Protein AF-A0A7R9XV55-F1 (afdb_monomer_lite)

Radius of gyration: 26.29 Å; chains: 1; bounding box: 60×47×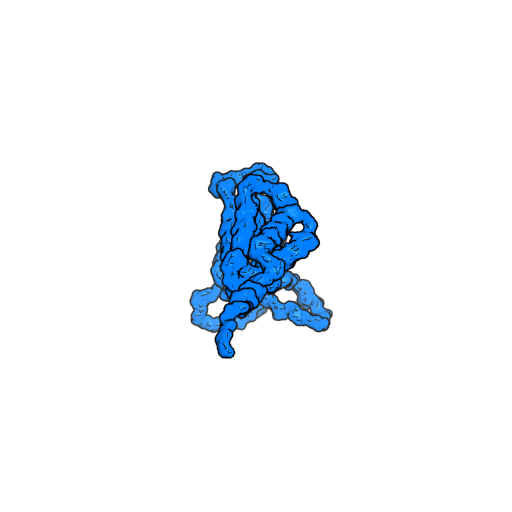109 Å

InterPro domains:
  IPR016024 Armadillo-type fold [SSF48371] (103-331)
  IPR019442 THADA/TRM732, DUF2428 [PF10350] (15-195)
  IPR051954 tRNA (32-2'-O)-methyltransferase regulator THADA [PTHR14387] (16-346)
  IPR056842 tRNA (32-2'-O)-methyltransferase regulator THADA-like, C-terminal TPR repeats region [PF25151] (197-345)

Organism: Micromonas pusilla (NCBI:txid38833)

Sequence (348 aa):
GDGGGGGDGDAARDADAGLLDPSQLKAAGERLIRTILVMKHNGAIEKTRVGLACLGERLLRSSRRELSELPGAWLEALFERLRAPGQGVADLIRRSAGIPAGFMAVFSAEPPGVPRALLHDAMRRLLDIAEDDGDDVRSGAVATGQSAGVHVPQVHAFNVVRAAFMDKELSTETTAFVERGIRVAMRGFSSPHWEVRNAATLAFAALLVKVCGFMNTADSASSKSGGGGTGRRGVTADEFFHRFCDLHRFLLDELAAAGDALDARGALHPSLYPILAMLSRLRASAARAQREDDVTRVAPSDFIPIVRRCAAGRPYAVRAAAARALAPLVNPGAAATVVGDLLSELAP

Foldseek 3Di:
DDDDDDDDPPPVVPPPPPPDDLVRLLVLLVVLLVCLQQDQDLVSNQVSLQVNLQSLLVQCPDPDPSRNCSLVVLLVVLLCVLQPPPDWVVCVVRGLRSSLSSLSSSQSSDDPPDPSPSVVVLLVVLLVQLLDLDPCVVVVNAPPPATPPGSSSNLSSLQNLLSLLQDPSNLVVNLVCLLSLLVSLLVQLPRSHVSSNVSSVSSLVSSLCSLFNPAPDVCVVVPPDDDDDDNVDGAAPQNSCVSNVVSLVVLLVLLVVQLVCCVPPVDHDSNLLSSLQSLLSHAADADDDDDPPCPSRDALLSCQVSLVSQLPTPDPVSVVSSVSSNRRRDHPVCVVVVVVVVVVVVDD

Structure (mmCIF, N/CA/C/O backbone):
data_AF-A0A7R9XV55-F1
#
_entry.id   AF-A0A7R9XV55-F1
#
loop_
_atom_site.group_PDB
_atom_site.id
_atom_site.type_symbol
_atom_site.label_atom_id
_atom_site.label_alt_id
_atom_site.label_comp_id
_atom_site.label_asym_id
_atom_site.label_entity_id
_atom_site.label_seq_id
_atom_site.pdbx_PDB_ins_code
_atom_site.Cartn_x
_atom_site.Cartn_y
_atom_site.Cartn_z
_atom_site.occupancy
_atom_site.B_iso_or_equiv
_atom_site.auth_seq_id
_atom_site.auth_comp_id
_atom_site.auth_asym_id
_atom_site.auth_atom_id
_atom_site.pdbx_PDB_model_num
ATOM 1 N N . GLY A 1 1 ? -23.756 -20.609 74.131 1.00 40.34 1 GLY A N 1
ATOM 2 C CA . GLY A 1 1 ? -23.789 -21.533 72.987 1.00 40.34 1 GLY A CA 1
ATOM 3 C C . GLY A 1 1 ? -24.899 -21.085 72.073 1.00 40.34 1 GLY A C 1
ATOM 4 O O . GLY A 1 1 ? -25.933 -20.725 72.617 1.00 40.34 1 GLY A O 1
ATOM 5 N N . ASP A 1 2 ? -24.635 -21.112 70.763 1.00 40.91 2 ASP A N 1
ATOM 6 C CA . ASP A 1 2 ? -25.533 -20.795 69.632 1.00 40.91 2 ASP A CA 1
ATOM 7 C C . ASP A 1 2 ? -26.034 -19.349 69.530 1.00 40.91 2 ASP A C 1
ATOM 9 O O . ASP A 1 2 ? -26.480 -18.770 70.510 1.00 40.91 2 ASP A O 1
ATOM 13 N N . GLY A 1 3 ? -26.002 -18.657 68.391 1.00 34.41 3 GLY A N 1
ATOM 14 C CA . GLY A 1 3 ? -25.568 -18.915 67.008 1.00 34.41 3 GLY A CA 1
ATOM 15 C C . GLY A 1 3 ? -25.452 -17.526 66.337 1.00 34.41 3 GLY A C 1
ATOM 16 O O . GLY A 1 3 ? -25.963 -16.545 66.866 1.00 34.41 3 GLY A O 1
ATOM 17 N N . GLY A 1 4 ? -24.725 -17.280 65.253 1.00 40.12 4 GLY A N 1
ATOM 18 C CA . GLY A 1 4 ? -24.527 -18.103 64.073 1.00 40.12 4 GLY A CA 1
ATOM 19 C C . GLY A 1 4 ? -25.118 -17.354 62.873 1.00 40.12 4 GLY A C 1
ATOM 20 O O . GLY A 1 4 ? -26.330 -17.335 62.711 1.00 40.12 4 GLY A O 1
ATOM 21 N N . GLY A 1 5 ? -24.249 -16.777 62.037 1.00 46.84 5 GLY A N 1
ATOM 22 C CA . GLY A 1 5 ? -24.506 -16.580 60.606 1.00 46.84 5 GLY A CA 1
ATOM 23 C C . GLY A 1 5 ? -25.129 -15.254 60.161 1.00 46.84 5 GLY A C 1
ATOM 24 O O . GLY A 1 5 ? -26.336 -15.062 60.235 1.00 46.84 5 GLY A O 1
ATOM 25 N N . GLY A 1 6 ? -24.310 -14.396 59.552 1.00 44.00 6 GLY A N 1
ATOM 26 C CA . GLY A 1 6 ? -24.795 -13.327 58.678 1.00 44.00 6 GLY A CA 1
ATOM 27 C C . GLY A 1 6 ? -23.758 -12.231 58.481 1.00 44.00 6 GLY A C 1
ATOM 28 O O . GLY A 1 6 ? -23.722 -11.294 59.268 1.00 44.00 6 GLY A O 1
ATOM 29 N N . GLY A 1 7 ? -22.912 -12.334 57.450 1.00 43.69 7 GLY A N 1
ATOM 30 C CA . GLY A 1 7 ? -22.025 -11.211 57.123 1.00 43.69 7 GLY A CA 1
ATOM 31 C C . GLY A 1 7 ? -21.021 -11.387 55.986 1.00 43.69 7 GLY A C 1
ATOM 32 O O . GLY A 1 7 ? -20.641 -10.385 55.399 1.00 43.69 7 GLY A O 1
ATOM 33 N N . ASP A 1 8 ? -20.632 -12.607 55.604 1.00 43.91 8 ASP A N 1
ATOM 34 C CA . ASP A 1 8 ? -19.486 -12.786 54.683 1.00 43.91 8 ASP A CA 1
ATOM 35 C C . ASP A 1 8 ? -19.861 -12.969 53.197 1.00 43.91 8 ASP A C 1
ATOM 37 O O . ASP A 1 8 ? -19.032 -13.351 52.375 1.00 43.91 8 ASP A O 1
ATOM 41 N N . GLY A 1 9 ? -21.114 -12.691 52.823 1.00 40.72 9 GLY A N 1
ATOM 42 C CA . GLY A 1 9 ? -21.610 -12.887 51.452 1.00 40.72 9 GLY A CA 1
ATOM 43 C C . GLY A 1 9 ? -21.431 -11.704 50.494 1.00 40.72 9 GLY A C 1
ATOM 44 O O . GLY A 1 9 ? -21.573 -11.896 49.287 1.00 40.72 9 GLY A O 1
ATOM 45 N N . ASP A 1 10 ? -21.142 -10.498 50.997 1.00 43.72 10 ASP A N 1
ATOM 46 C CA . ASP A 1 10 ? -21.220 -9.265 50.189 1.00 43.72 10 ASP A CA 1
ATOM 47 C C . ASP A 1 10 ? -19.848 -8.682 49.803 1.00 43.72 10 ASP A C 1
ATOM 49 O O . ASP A 1 10 ? -19.714 -7.997 48.794 1.00 43.72 10 ASP A O 1
ATOM 53 N N . ALA A 1 11 ? -18.780 -9.042 50.523 1.00 43.84 11 ALA A N 1
ATOM 54 C CA . ALA A 1 11 ? -17.429 -8.540 50.247 1.00 43.84 11 ALA A CA 1
ATOM 55 C C . ALA A 1 11 ? -16.774 -9.155 48.989 1.00 43.84 11 ALA A C 1
ATOM 57 O O . ALA A 1 11 ? -15.787 -8.626 48.482 1.00 43.84 11 ALA A O 1
ATOM 58 N N . ALA A 1 12 ? -17.313 -10.261 48.463 1.00 41.84 12 ALA A N 1
ATOM 59 C CA . ALA A 1 12 ? -16.774 -10.935 47.278 1.00 41.84 12 ALA A CA 1
ATOM 60 C C . ALA A 1 12 ? -17.324 -10.387 45.946 1.00 41.84 12 ALA A C 1
ATOM 62 O O . ALA A 1 12 ? -16.789 -10.720 44.890 1.00 41.84 12 ALA A O 1
ATOM 63 N N . ARG A 1 13 ? -18.381 -9.558 45.968 1.00 44.16 13 ARG A N 1
ATOM 64 C CA . ARG A 1 13 ? -18.980 -8.974 44.751 1.00 44.16 13 ARG A CA 1
ATOM 65 C C . ARG A 1 13 ? -18.349 -7.649 44.325 1.00 44.16 13 ARG A C 1
ATOM 67 O O . ARG A 1 13 ? -18.438 -7.303 43.152 1.00 44.16 13 ARG A O 1
ATOM 74 N N . ASP A 1 14 ? -17.675 -6.958 45.239 1.00 44.69 14 ASP A N 1
ATOM 75 C CA . ASP A 1 14 ? -17.118 -5.621 44.993 1.00 44.69 14 ASP A CA 1
ATOM 76 C C . ASP A 1 14 ? -15.689 -5.632 44.417 1.00 44.69 14 ASP A C 1
ATOM 78 O O . ASP A 1 14 ? -15.171 -4.604 43.990 1.00 44.69 14 ASP A O 1
ATOM 82 N N . ALA A 1 15 ? -15.039 -6.799 44.351 1.00 49.97 15 ALA A N 1
ATOM 83 C CA . ALA A 1 15 ? -13.662 -6.916 43.865 1.00 49.97 15 ALA A CA 1
ATOM 84 C C . ALA A 1 15 ? -13.519 -6.826 42.328 1.00 49.97 15 ALA A C 1
ATOM 86 O O . ALA A 1 15 ? -12.400 -6.684 41.836 1.00 49.97 15 ALA A O 1
ATOM 87 N N . ASP A 1 16 ? -14.625 -6.887 41.574 1.00 55.03 16 ASP A N 1
ATOM 88 C CA . ASP A 1 16 ? -14.641 -6.850 40.097 1.00 55.03 16 ASP A CA 1
ATOM 89 C C . ASP A 1 16 ? -15.342 -5.596 39.525 1.00 55.03 16 ASP A C 1
ATOM 91 O O . ASP A 1 16 ? -15.518 -5.445 38.312 1.00 55.03 16 ASP A O 1
ATOM 95 N N . ALA A 1 17 ? -15.731 -4.649 40.387 1.00 61.44 17 ALA A N 1
ATOM 96 C CA . ALA A 1 17 ? -16.302 -3.372 39.971 1.00 61.44 17 ALA A CA 1
ATOM 97 C C . ALA A 1 17 ? -15.183 -2.421 39.509 1.00 61.44 17 ALA A C 1
ATOM 99 O O . ALA A 1 17 ? -14.711 -1.555 40.245 1.00 61.44 17 ALA A O 1
ATOM 100 N N . GLY A 1 18 ? -14.709 -2.605 38.273 1.00 67.25 18 GLY A N 1
ATOM 101 C CA . GLY A 1 18 ? -13.780 -1.666 37.642 1.00 67.25 18 GLY A CA 1
ATOM 102 C C . GLY A 1 18 ? -14.310 -0.223 37.686 1.00 67.25 18 GLY A C 1
ATOM 103 O O . GLY A 1 18 ? -15.511 0.002 37.569 1.00 67.25 18 GLY A O 1
ATOM 104 N N . LEU A 1 19 ? -13.407 0.763 37.812 1.00 82.38 19 LEU A N 1
ATOM 105 C CA . LEU A 1 19 ? -13.744 2.199 37.903 1.00 82.38 19 LEU A CA 1
ATOM 106 C C . LEU A 1 19 ? -14.673 2.691 36.775 1.00 82.38 19 LEU A C 1
ATOM 108 O O . LEU A 1 19 ? -15.413 3.653 36.963 1.00 82.38 19 LEU A O 1
ATOM 112 N N . LEU A 1 20 ? -14.595 2.058 35.602 1.00 87.31 20 LEU A N 1
ATOM 113 C CA . LEU A 1 20 ? -15.465 2.318 34.462 1.00 87.31 20 LEU A CA 1
ATOM 114 C C . LEU A 1 20 ? -16.257 1.061 34.118 1.00 87.31 20 LEU A C 1
ATOM 116 O O . LEU A 1 20 ? -15.679 -0.021 33.982 1.00 87.31 20 LEU A O 1
ATOM 120 N N . ASP A 1 21 ? -17.558 1.228 33.903 1.00 90.62 21 ASP A N 1
ATOM 121 C CA . ASP A 1 21 ? -18.405 0.151 33.412 1.00 90.62 21 ASP A CA 1
ATOM 122 C C . ASP A 1 21 ? -18.147 -0.126 31.906 1.00 90.62 21 ASP A C 1
ATOM 124 O O . ASP A 1 21 ? -17.609 0.720 31.175 1.00 90.62 21 ASP A O 1
ATOM 128 N N . PRO A 1 22 ? -18.522 -1.311 31.390 1.00 91.81 22 PRO A N 1
ATOM 129 C CA . PRO A 1 22 ? -18.296 -1.661 29.988 1.00 91.81 22 PRO A CA 1
ATOM 130 C C . PRO A 1 22 ? -18.941 -0.714 28.974 1.00 91.81 22 PRO A C 1
ATOM 132 O O . PRO A 1 22 ? -18.397 -0.494 27.890 1.00 91.81 22 PRO A O 1
ATOM 135 N N . SER A 1 23 ? -20.098 -0.143 29.314 1.00 93.25 23 SER A N 1
ATOM 136 C CA . SER A 1 23 ? -20.827 0.779 28.446 1.00 93.25 23 SER A CA 1
ATOM 137 C C . SER A 1 23 ? -20.089 2.112 28.317 1.00 93.25 23 SER A C 1
ATOM 139 O O . SER A 1 23 ? -20.005 2.665 27.218 1.00 93.25 23 SER A O 1
ATOM 141 N N . GLN A 1 24 ? -19.454 2.578 29.397 1.00 94.69 24 GLN A N 1
ATOM 142 C CA . GLN A 1 24 ? -18.588 3.754 29.394 1.00 94.69 24 GLN A CA 1
ATOM 143 C C . GLN A 1 24 ? -17.343 3.525 28.535 1.00 94.69 24 GLN A C 1
ATOM 145 O O . GLN A 1 24 ? -16.973 4.399 27.748 1.00 94.69 24 GLN A O 1
ATOM 150 N N . LEU A 1 25 ? -16.718 2.346 28.631 1.00 95.31 25 LEU A N 1
ATOM 151 C CA . LEU A 1 25 ? -15.559 1.992 27.802 1.00 95.31 25 LEU A CA 1
ATOM 152 C C . LEU A 1 25 ? -15.925 1.919 26.313 1.00 95.31 25 LEU A C 1
ATOM 154 O O . LEU A 1 25 ? -15.211 2.474 25.471 1.00 95.31 25 LEU A O 1
ATOM 158 N N . LYS A 1 26 ? -17.068 1.307 25.987 1.00 95.81 26 LYS A N 1
ATOM 159 C CA . LYS A 1 26 ? -17.617 1.292 24.626 1.00 95.81 26 LYS A CA 1
ATOM 160 C C . LYS A 1 26 ? -17.856 2.710 24.103 1.00 95.81 26 LYS A C 1
ATOM 162 O O . LYS A 1 26 ? -17.359 3.060 23.031 1.00 95.81 26 LYS A O 1
ATOM 167 N N . ALA A 1 27 ? -18.547 3.546 24.879 1.00 96.19 27 ALA A N 1
ATOM 168 C CA . ALA A 1 27 ? -18.847 4.928 24.510 1.00 96.19 27 ALA A CA 1
ATOM 169 C C . ALA A 1 27 ? -17.573 5.771 24.317 1.00 96.19 27 ALA A C 1
ATOM 171 O O . ALA A 1 27 ? -17.520 6.628 23.428 1.00 96.19 27 ALA A O 1
ATOM 172 N N . ALA A 1 28 ? -16.529 5.520 25.115 1.00 96.75 28 ALA A N 1
ATOM 173 C CA . ALA A 1 28 ? -15.230 6.163 24.956 1.00 96.75 28 ALA A CA 1
ATOM 174 C C . ALA A 1 28 ? -14.581 5.801 23.610 1.00 96.75 28 ALA A C 1
ATOM 176 O O . ALA A 1 28 ? -14.178 6.702 22.870 1.00 96.75 28 ALA A O 1
ATOM 177 N N . GLY A 1 29 ? -14.540 4.513 23.252 1.00 96.56 29 GLY A N 1
ATOM 178 C CA . GLY A 1 29 ? -14.013 4.049 21.964 1.00 96.56 29 GLY A CA 1
ATOM 179 C C . GLY A 1 29 ? -14.763 4.633 20.765 1.00 96.56 29 GLY A C 1
ATOM 180 O O . GLY A 1 29 ? -14.155 5.221 19.870 1.00 96.56 29 GLY A O 1
ATOM 181 N N . GLU A 1 30 ? -16.097 4.577 20.785 1.00 95.44 30 GLU A N 1
ATOM 182 C CA . GLU A 1 30 ? -16.949 5.152 19.732 1.00 95.44 30 GLU A CA 1
ATOM 183 C C . GLU A 1 30 ? -16.734 6.665 19.573 1.00 95.44 30 GLU A C 1
ATOM 185 O O . GLU A 1 30 ? -16.693 7.193 18.454 1.00 95.44 30 GLU A O 1
ATOM 190 N N . ARG A 1 31 ? -16.546 7.384 20.688 1.00 96.06 31 ARG A N 1
ATOM 191 C CA . ARG A 1 31 ? -16.258 8.821 20.670 1.00 96.06 31 ARG A CA 1
ATOM 192 C C . ARG A 1 31 ? -14.884 9.121 20.077 1.00 96.06 31 ARG A C 1
ATOM 194 O O . ARG A 1 31 ? -14.771 10.075 19.304 1.00 96.06 31 ARG A O 1
ATOM 201 N N . LEU A 1 32 ? -13.861 8.330 20.395 1.00 96.75 32 LEU A N 1
ATOM 202 C CA . LEU A 1 32 ? -12.522 8.477 19.818 1.00 96.75 32 LEU A CA 1
ATOM 203 C C . LEU A 1 32 ? -12.539 8.228 18.303 1.00 96.75 32 LEU A C 1
ATOM 205 O O . LEU A 1 32 ? -12.015 9.050 17.553 1.00 96.75 32 LEU A O 1
ATOM 209 N N . ILE A 1 33 ? -13.224 7.178 17.837 1.00 95.19 33 ILE A N 1
ATOM 210 C CA . ILE A 1 33 ? -13.384 6.882 16.401 1.00 95.19 33 ILE A CA 1
ATOM 211 C C . ILE A 1 33 ? -14.082 8.028 15.687 1.00 95.19 33 ILE A C 1
ATOM 213 O O . ILE A 1 33 ? -13.572 8.549 14.694 1.00 95.19 33 ILE A O 1
ATOM 217 N N . ARG A 1 34 ? -15.228 8.479 16.215 1.00 93.25 34 ARG A N 1
ATOM 218 C CA . ARG A 1 34 ? -15.951 9.617 15.641 1.00 93.25 34 ARG A CA 1
ATOM 219 C C . ARG A 1 34 ? -15.048 10.844 15.551 1.00 93.25 34 ARG A C 1
ATOM 221 O O . ARG A 1 34 ? -15.045 11.512 14.524 1.00 93.25 34 ARG A O 1
ATOM 228 N N . THR A 1 35 ? -14.274 11.115 16.600 1.00 93.38 35 THR A N 1
ATOM 229 C CA . THR A 1 35 ? -13.355 12.257 16.666 1.00 93.38 35 THR A CA 1
ATOM 230 C C . THR A 1 35 ? -12.269 12.165 15.592 1.00 93.38 35 THR A C 1
ATOM 232 O O . THR A 1 35 ? -12.097 13.120 14.835 1.00 93.38 35 THR A O 1
ATOM 235 N N . ILE A 1 36 ? -11.609 11.010 15.446 1.00 93.06 36 ILE A N 1
ATOM 236 C CA . ILE A 1 36 ? -10.600 10.768 14.399 1.00 93.06 36 ILE A CA 1
ATOM 237 C C . ILE A 1 36 ? -11.174 11.026 13.000 1.00 93.06 36 ILE A C 1
ATOM 239 O O . ILE A 1 36 ? -10.515 11.642 12.167 1.00 93.06 36 ILE A O 1
ATOM 243 N N . LEU A 1 37 ? -12.413 10.596 12.746 1.00 90.44 37 LEU A N 1
ATOM 244 C CA . LEU A 1 37 ? -13.041 10.686 11.425 1.00 90.44 37 LEU A CA 1
ATOM 245 C C . LEU A 1 37 ? -13.540 12.093 11.049 1.00 90.44 37 LEU A C 1
ATOM 247 O O . LEU A 1 37 ? -13.787 12.352 9.868 1.00 90.44 37 LEU A O 1
ATOM 251 N N . VAL A 1 38 ? -13.712 13.002 12.017 1.00 88.81 38 VAL A N 1
ATOM 252 C CA . VAL A 1 38 ? -14.206 14.375 11.768 1.00 88.81 38 VAL A CA 1
ATOM 253 C C . VAL A 1 38 ? -13.148 15.459 11.966 1.00 88.81 38 VAL A C 1
ATOM 255 O O . VAL A 1 38 ? -13.323 16.579 11.476 1.00 88.81 38 VAL A O 1
ATOM 258 N N . MET A 1 39 ? -12.062 15.155 12.677 1.00 86.00 39 MET A N 1
ATOM 259 C CA . MET A 1 39 ? -10.965 16.089 12.909 1.00 86.00 39 MET A CA 1
ATOM 260 C C . MET A 1 39 ? -10.233 16.466 11.617 1.00 86.00 39 MET A C 1
ATOM 262 O O . MET A 1 39 ? -10.086 15.667 10.699 1.00 86.00 39 MET A O 1
ATOM 266 N N . LYS A 1 40 ? -9.722 17.703 11.584 1.00 84.00 40 LYS A N 1
ATOM 267 C CA . LYS A 1 40 ? -8.915 18.236 10.470 1.00 84.00 40 LYS A CA 1
ATOM 268 C C . LYS A 1 40 ? -7.446 18.459 10.828 1.00 84.00 40 LYS A C 1
ATOM 270 O O . LYS A 1 40 ? -6.604 18.548 9.944 1.00 84.00 40 LYS A O 1
ATOM 275 N N . HIS A 1 41 ? -7.131 18.597 12.115 1.00 87.88 41 HIS A N 1
ATOM 276 C CA . HIS A 1 41 ? -5.775 18.895 12.568 1.00 87.88 41 HIS A CA 1
ATOM 277 C C . HIS A 1 41 ? -4.992 17.604 12.801 1.00 87.88 41 HIS A C 1
ATOM 279 O O . HIS A 1 41 ? -5.305 16.862 13.731 1.00 87.88 41 HIS A O 1
ATOM 285 N N . ASN A 1 42 ? -3.933 17.380 12.017 1.00 86.88 42 ASN A N 1
ATOM 286 C CA . ASN A 1 42 ? -3.100 16.172 12.099 1.00 86.88 42 ASN A CA 1
ATOM 287 C C . ASN A 1 42 ? -2.583 15.888 13.517 1.00 86.88 42 ASN A C 1
ATOM 289 O O . ASN A 1 42 ? -2.644 14.752 13.971 1.00 86.88 42 ASN A O 1
ATOM 293 N N . GLY A 1 43 ? -2.151 16.916 14.258 1.00 89.31 43 GLY A N 1
ATOM 294 C CA . GLY A 1 43 ? -1.681 16.735 15.638 1.00 89.31 43 GLY A CA 1
ATOM 295 C C . GLY A 1 43 ? -2.771 16.260 16.607 1.00 89.31 43 GLY A C 1
ATOM 296 O O . GLY A 1 43 ? -2.476 15.572 17.579 1.00 89.31 43 GLY A O 1
ATOM 297 N N . ALA A 1 44 ? -4.033 16.600 16.344 1.00 91.12 44 ALA A N 1
ATOM 298 C CA . ALA A 1 44 ? -5.158 16.161 17.159 1.00 91.12 44 ALA A CA 1
ATOM 299 C C . ALA A 1 44 ? -5.630 14.754 16.749 1.00 91.12 44 ALA A C 1
ATOM 301 O O . ALA A 1 44 ? -5.914 13.929 17.618 1.00 91.12 44 ALA A O 1
ATOM 302 N N . ILE A 1 45 ? -5.612 14.452 15.444 1.00 93.31 45 ILE A N 1
ATOM 303 C CA . ILE A 1 45 ? -5.842 13.102 14.908 1.00 93.31 45 ILE A CA 1
ATOM 304 C C . ILE A 1 45 ? -4.843 12.122 15.527 1.00 93.31 45 ILE A C 1
ATOM 306 O O . ILE A 1 45 ? -5.251 11.092 16.052 1.00 93.31 45 ILE A O 1
ATOM 310 N N . GLU A 1 46 ? -3.557 12.475 15.545 1.00 92.56 46 GLU A N 1
ATOM 311 C CA . GLU A 1 46 ? -2.495 11.603 16.051 1.00 92.56 46 GLU A CA 1
ATOM 312 C C . GLU A 1 46 ? -2.641 11.302 17.548 1.00 92.56 46 GLU A C 1
ATOM 314 O O . GLU A 1 46 ? -2.576 10.149 17.965 1.00 92.56 46 GLU A O 1
ATOM 319 N N . LYS A 1 47 ? -2.937 12.314 18.373 1.00 94.94 47 LYS A N 1
ATOM 320 C CA . LYS A 1 47 ? -3.209 12.097 19.805 1.00 94.94 47 LYS A CA 1
ATOM 321 C C . LYS A 1 47 ? -4.439 11.218 20.031 1.00 94.94 47 LYS A C 1
ATOM 323 O O . LYS A 1 47 ? -4.426 10.350 20.900 1.00 94.94 47 LYS A O 1
ATOM 328 N N . THR A 1 48 ? -5.492 11.428 19.242 1.00 96.44 48 THR A N 1
ATOM 329 C CA . THR A 1 48 ? -6.715 10.621 19.341 1.00 96.44 48 THR A CA 1
ATOM 330 C C . THR A 1 48 ? -6.456 9.175 18.911 1.00 96.44 48 THR A C 1
ATOM 332 O O . THR A 1 48 ? -6.940 8.256 19.567 1.00 96.44 48 THR A O 1
ATOM 335 N N . ARG A 1 49 ? -5.636 8.963 17.871 1.00 96.38 49 ARG A N 1
ATOM 336 C CA . ARG A 1 49 ? -5.174 7.645 17.413 1.00 96.38 49 ARG A CA 1
ATOM 337 C C . ARG A 1 49 ? -4.462 6.884 18.526 1.00 96.38 49 ARG A C 1
ATOM 339 O O . ARG A 1 49 ? -4.816 5.739 18.784 1.00 96.38 49 ARG A O 1
ATOM 346 N N . VAL A 1 50 ? -3.506 7.522 19.204 1.00 96.69 50 VAL A N 1
ATOM 347 C CA . VAL A 1 50 ? -2.787 6.918 20.340 1.00 96.69 50 VAL A CA 1
ATOM 348 C C . VAL A 1 50 ? -3.757 6.541 21.462 1.00 96.69 50 VAL A C 1
ATOM 350 O O . VAL A 1 50 ? -3.714 5.418 21.953 1.00 96.69 50 VAL A O 1
ATOM 353 N N . GLY A 1 51 ? -4.682 7.437 21.825 1.00 97.44 51 GLY A N 1
ATOM 354 C CA . GLY A 1 51 ? -5.699 7.145 22.840 1.00 97.44 51 GLY A CA 1
ATOM 355 C C . GLY A 1 51 ? -6.585 5.947 22.479 1.00 97.44 51 GLY A C 1
ATOM 356 O O . GLY A 1 51 ? -6.847 5.098 23.330 1.00 97.44 51 GLY A O 1
ATOM 357 N N . LEU A 1 52 ? -7.005 5.848 21.214 1.00 97.88 52 LEU A N 1
ATOM 358 C CA . LEU A 1 52 ? -7.797 4.722 20.716 1.00 97.88 52 LEU A CA 1
ATOM 359 C C . LEU A 1 52 ? -6.996 3.413 20.715 1.00 97.88 52 LEU A C 1
ATOM 361 O O . LEU A 1 52 ? -7.535 2.388 21.127 1.00 97.88 52 LEU A O 1
ATOM 365 N N . ALA A 1 53 ? -5.720 3.453 20.322 1.00 97.44 53 ALA A N 1
ATOM 366 C CA . ALA A 1 53 ? -4.831 2.293 20.358 1.00 97.44 53 ALA A CA 1
ATOM 367 C C . ALA A 1 53 ? -4.647 1.770 21.790 1.00 97.44 53 ALA A C 1
ATOM 369 O O . ALA A 1 53 ? -4.885 0.593 22.042 1.00 97.44 53 ALA A O 1
ATOM 370 N N . CYS A 1 54 ? -4.330 2.647 22.751 1.00 97.06 54 CYS A N 1
ATOM 371 C CA . CYS A 1 54 ? -4.163 2.263 24.156 1.00 97.06 54 CYS A CA 1
ATOM 372 C C . CYS A 1 54 ? -5.450 1.697 24.773 1.00 97.06 54 CYS A C 1
ATOM 374 O O . CYS A 1 54 ? -5.397 0.762 25.575 1.00 97.06 54 CYS A O 1
ATOM 376 N N . LEU A 1 55 ? -6.612 2.265 24.430 1.00 97.31 55 LEU A N 1
ATOM 377 C CA . LEU A 1 55 ? -7.891 1.716 24.870 1.00 97.31 55 LEU A CA 1
ATOM 378 C C . LEU A 1 55 ? -8.111 0.329 24.255 1.00 97.31 55 LEU A C 1
ATOM 380 O O . LEU A 1 55 ? -8.374 -0.615 24.993 1.00 97.31 55 LEU A O 1
ATOM 384 N N . GLY A 1 56 ? -7.949 0.190 22.937 1.00 97.25 56 GLY A N 1
ATOM 385 C CA . GLY A 1 56 ? -8.104 -1.084 22.235 1.00 97.25 56 GLY A CA 1
ATOM 386 C C . GLY A 1 56 ? -7.197 -2.178 22.792 1.00 97.25 56 GLY A C 1
ATOM 387 O O . GLY A 1 56 ? -7.662 -3.276 23.069 1.00 97.25 56 GLY A O 1
ATOM 388 N N . GLU A 1 57 ? -5.934 -1.855 23.055 1.00 96.19 57 GLU A N 1
ATOM 389 C CA . GLU A 1 57 ? -4.945 -2.768 23.632 1.00 96.19 57 GLU A CA 1
ATOM 390 C C . GLU A 1 57 ? -5.383 -3.308 25.003 1.00 96.19 57 GLU A C 1
ATOM 392 O O . GLU A 1 57 ? -5.223 -4.493 25.301 1.00 96.19 57 GLU A O 1
ATOM 397 N N . ARG A 1 58 ? -5.977 -2.459 25.853 1.00 95.31 58 ARG A N 1
ATOM 398 C CA . ARG A 1 58 ? -6.542 -2.893 27.142 1.00 95.31 58 ARG A CA 1
ATOM 399 C C . ARG A 1 58 ? -7.788 -3.751 26.958 1.00 95.31 58 ARG A C 1
ATOM 401 O O . ARG A 1 58 ? -7.932 -4.752 27.654 1.00 95.31 58 ARG A O 1
ATOM 408 N N . LEU A 1 59 ? -8.667 -3.373 26.032 1.00 95.69 59 LEU A N 1
ATOM 409 C CA . LEU A 1 59 ? -9.906 -4.099 25.762 1.00 95.69 59 LEU A CA 1
ATOM 410 C C . LEU A 1 59 ? -9.638 -5.502 25.209 1.00 95.69 59 LEU A C 1
ATOM 412 O O . LEU A 1 59 ? -10.251 -6.452 25.686 1.00 95.69 59 LEU A O 1
ATOM 416 N N . LEU A 1 60 ? -8.669 -5.661 24.300 1.00 95.56 60 LEU A N 1
ATOM 417 C CA . LEU A 1 60 ? -8.274 -6.966 23.748 1.00 95.56 60 LEU A CA 1
ATOM 418 C C . LEU A 1 60 ? -7.787 -7.954 24.816 1.00 95.56 60 LEU A C 1
ATOM 420 O O . LEU A 1 60 ? -7.919 -9.160 24.633 1.00 95.56 60 LEU A O 1
ATOM 424 N N . ARG A 1 61 ? -7.235 -7.464 25.933 1.00 93.31 61 ARG A N 1
ATOM 425 C CA . ARG A 1 61 ? -6.799 -8.3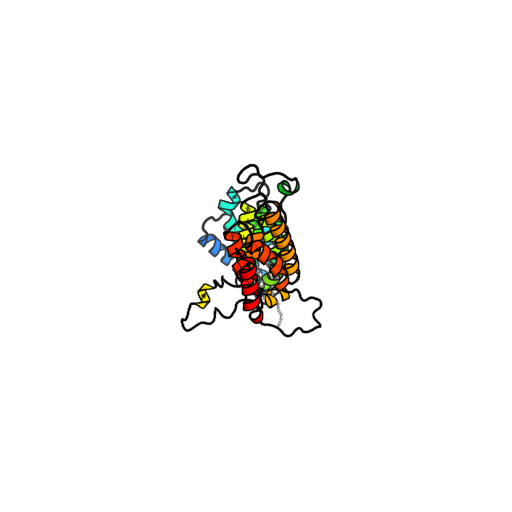06 27.061 1.00 93.31 61 ARG A CA 1
ATOM 426 C C . ARG A 1 61 ? -7.906 -8.613 28.064 1.00 93.31 61 ARG A C 1
ATOM 428 O O . ARG A 1 61 ? -7.663 -9.345 29.021 1.00 93.31 61 ARG A O 1
ATOM 435 N N . SER A 1 62 ? -9.089 -8.027 27.901 1.00 93.56 62 SER A N 1
ATOM 436 C CA . SER A 1 62 ? -10.195 -8.266 28.817 1.00 93.56 62 SER A CA 1
ATOM 437 C C . SER A 1 62 ? -10.698 -9.702 28.689 1.00 93.56 62 SER A C 1
ATOM 439 O O . SER A 1 62 ? -10.897 -10.210 27.587 1.00 93.56 62 SER A O 1
ATOM 441 N N . SER A 1 63 ? -10.978 -10.339 29.826 1.00 93.25 63 SER A N 1
ATOM 442 C CA . SER A 1 63 ? -11.710 -11.609 29.883 1.00 93.25 63 SER A CA 1
ATOM 443 C C . SER A 1 63 ? -13.183 -11.450 29.486 1.00 93.25 63 SER A C 1
ATOM 445 O O . SER A 1 63 ? -13.848 -12.432 29.155 1.00 93.25 63 SER A O 1
ATOM 447 N N . ARG A 1 64 ? -13.707 -10.216 29.496 1.00 94.00 64 ARG A N 1
ATOM 448 C CA . ARG A 1 64 ? -15.085 -9.908 29.110 1.00 94.00 64 ARG A CA 1
ATOM 449 C C . ARG A 1 64 ? -15.180 -9.812 27.596 1.00 94.00 64 ARG A C 1
ATOM 451 O O . ARG A 1 64 ? -14.690 -8.863 26.988 1.00 94.00 64 ARG A O 1
ATOM 458 N N . ARG A 1 65 ? -15.888 -10.771 27.002 1.00 94.94 65 ARG A N 1
ATOM 459 C CA . ARG A 1 65 ? -16.108 -10.853 25.552 1.00 94.94 65 ARG A CA 1
ATOM 460 C C . ARG A 1 65 ? -16.696 -9.569 24.954 1.00 94.94 65 ARG A C 1
ATOM 462 O O . ARG A 1 65 ? -16.226 -9.102 23.926 1.00 94.94 65 ARG A O 1
ATOM 469 N N . GLU A 1 66 ? -17.659 -8.956 25.640 1.00 95.12 66 GLU A N 1
ATOM 470 C CA . GLU A 1 66 ? -18.284 -7.693 25.210 1.00 95.12 66 GLU A CA 1
ATOM 471 C C . GLU A 1 66 ? -17.293 -6.523 25.071 1.00 95.12 66 GLU A C 1
ATOM 473 O O . GLU A 1 66 ? -17.592 -5.551 24.383 1.00 95.12 66 GLU A O 1
ATOM 478 N N . LEU A 1 67 ? -16.133 -6.604 25.736 1.00 95.75 67 LEU A N 1
ATOM 479 C CA . LEU A 1 67 ? -15.063 -5.615 25.666 1.00 95.75 67 LEU A CA 1
ATOM 480 C C . LEU A 1 67 ? -14.004 -6.012 24.641 1.00 95.75 67 LEU A C 1
ATOM 482 O O . LEU A 1 67 ? -13.620 -5.181 23.820 1.00 95.75 67 LEU A O 1
ATOM 486 N N . SER A 1 68 ? -13.550 -7.267 24.659 1.00 95.56 68 SER A N 1
ATOM 487 C CA . SER A 1 68 ? -12.497 -7.736 23.752 1.00 95.56 68 SER A CA 1
ATOM 488 C C . SER A 1 68 ? -12.927 -7.786 22.284 1.00 95.56 68 SER A C 1
ATOM 490 O O . SER A 1 68 ? -12.076 -7.679 21.405 1.00 95.56 68 SER A O 1
ATOM 492 N N . GLU A 1 69 ? -14.230 -7.839 21.990 1.00 96.31 69 GLU A N 1
ATOM 493 C CA . GLU A 1 69 ? -14.760 -7.735 20.622 1.00 96.31 69 GLU A CA 1
ATOM 494 C C . GLU A 1 69 ? -14.840 -6.288 20.092 1.00 96.31 69 GLU A C 1
ATOM 496 O O . GLU A 1 69 ? -14.962 -6.083 18.880 1.00 96.31 69 GLU A O 1
ATOM 501 N N . LEU A 1 70 ? -14.740 -5.263 20.954 1.00 97.88 70 LEU A N 1
ATOM 502 C CA . LEU A 1 70 ? -14.922 -3.863 20.543 1.00 97.88 70 LEU A CA 1
ATOM 503 C C . LEU A 1 70 ? -13.926 -3.404 19.467 1.00 97.88 70 LEU A C 1
ATOM 505 O O . LEU A 1 70 ? -14.379 -2.788 18.504 1.00 97.88 70 LEU A O 1
ATOM 509 N N . PRO A 1 71 ? -12.616 -3.714 19.534 1.00 97.75 71 PRO A N 1
ATOM 510 C CA . PRO A 1 71 ? -11.680 -3.329 18.474 1.00 97.75 71 PRO A CA 1
ATOM 511 C C . PRO A 1 71 ? -12.008 -3.940 17.107 1.00 97.75 71 PRO A C 1
ATOM 513 O O . PRO A 1 71 ? -11.804 -3.286 16.085 1.00 97.75 71 PRO A O 1
ATOM 516 N N . GLY A 1 72 ? -12.587 -5.145 17.078 1.00 97.81 72 GLY A N 1
ATOM 517 C CA . GLY A 1 72 ? -13.133 -5.734 15.853 1.00 97.81 72 GLY A CA 1
ATOM 518 C C . GLY A 1 72 ? -14.345 -4.955 15.334 1.00 97.81 72 GLY A C 1
ATOM 519 O O . GLY A 1 72 ? -14.393 -4.590 14.163 1.00 97.81 72 GLY A O 1
ATOM 520 N N . ALA A 1 73 ? -15.286 -4.593 16.209 1.00 97.75 73 ALA A N 1
ATOM 521 C CA . ALA A 1 73 ? -16.433 -3.761 15.830 1.00 97.75 73 ALA A CA 1
ATOM 522 C C . ALA A 1 73 ? -16.016 -2.363 15.328 1.00 97.75 73 ALA A C 1
ATOM 524 O O . ALA A 1 73 ? -16.633 -1.803 14.421 1.00 97.75 73 ALA A O 1
ATOM 525 N N . TRP A 1 74 ? -14.947 -1.796 15.888 1.00 98.06 74 TRP A N 1
ATOM 526 C CA . TRP A 1 74 ? -14.362 -0.539 15.426 1.00 98.06 74 TRP A CA 1
ATOM 527 C C . TRP A 1 74 ? -13.782 -0.658 14.021 1.00 98.06 74 TRP A C 1
ATOM 529 O O . TRP A 1 74 ? -13.970 0.247 13.208 1.00 98.06 74 TRP A O 1
ATOM 539 N N . LEU A 1 75 ? -13.109 -1.774 13.725 1.00 98.25 75 LEU A N 1
ATOM 540 C CA . LEU A 1 75 ? -12.605 -2.071 12.390 1.00 98.25 75 LEU A CA 1
ATOM 541 C C . LEU A 1 75 ? -13.745 -2.140 11.366 1.00 98.25 75 LEU A C 1
ATOM 543 O O . LEU A 1 75 ? -13.636 -1.539 10.297 1.00 98.25 75 LEU A O 1
ATOM 547 N N . GLU A 1 76 ? -14.863 -2.785 11.711 1.00 97.94 76 GLU A N 1
ATOM 548 C CA . GLU A 1 76 ? -16.049 -2.804 10.847 1.00 97.94 76 GLU A CA 1
ATOM 549 C C . GLU A 1 76 ? -16.618 -1.400 10.625 1.00 97.94 76 GLU A C 1
ATOM 551 O O . GLU A 1 76 ? -16.842 -0.999 9.486 1.00 97.94 76 GLU A O 1
ATOM 556 N N . ALA A 1 77 ? -16.751 -0.590 11.679 1.00 96.31 77 ALA A N 1
ATOM 557 C CA . ALA A 1 77 ? -17.215 0.792 11.544 1.00 96.31 77 ALA A CA 1
ATOM 558 C C . ALA A 1 77 ? -16.300 1.646 10.640 1.00 96.31 77 ALA A C 1
ATOM 560 O O . ALA A 1 77 ? -16.774 2.520 9.907 1.00 96.31 77 ALA A O 1
ATOM 561 N N . LEU A 1 78 ? -14.986 1.398 10.663 1.00 97.19 78 LEU A N 1
ATOM 562 C CA . LEU A 1 78 ? -14.028 2.052 9.770 1.00 97.19 78 LEU A CA 1
ATOM 563 C C . LEU A 1 78 ? -14.200 1.602 8.316 1.00 97.19 78 LEU A C 1
ATOM 565 O O . LEU A 1 78 ? -14.131 2.441 7.416 1.00 97.19 78 LEU A O 1
ATOM 569 N N . PHE A 1 79 ? -14.461 0.316 8.076 1.00 97.56 79 PHE A N 1
ATOM 570 C CA . PHE A 1 79 ? -14.762 -0.202 6.742 1.00 97.56 79 PHE A CA 1
ATOM 571 C C . PHE A 1 79 ? -16.081 0.332 6.184 1.00 97.56 79 PHE A C 1
ATOM 573 O O . PHE A 1 79 ? -16.112 0.726 5.017 1.00 97.56 79 PHE A O 1
ATOM 580 N N . GLU A 1 80 ? -17.127 0.413 7.005 1.00 94.75 80 GLU A N 1
ATOM 581 C CA . GLU A 1 80 ? -18.397 1.049 6.638 1.00 94.75 80 GLU A CA 1
ATOM 582 C C . GLU A 1 80 ? -18.180 2.512 6.250 1.00 94.75 80 GLU A C 1
ATOM 584 O O . GLU A 1 80 ? -18.643 2.980 5.209 1.00 94.75 80 GLU A O 1
ATOM 589 N N . ARG A 1 81 ? -17.380 3.246 7.035 1.00 92.94 81 ARG A N 1
ATOM 590 C CA . ARG A 1 81 ? -17.048 4.632 6.699 1.00 92.94 81 ARG A CA 1
ATOM 591 C C . ARG A 1 81 ? -16.243 4.741 5.406 1.00 92.94 81 ARG A C 1
ATOM 593 O O . ARG A 1 81 ? -16.486 5.677 4.643 1.00 92.94 81 ARG A O 1
ATOM 600 N N . LEU A 1 82 ? -15.283 3.843 5.187 1.00 93.62 82 LEU A N 1
ATOM 601 C CA . LEU A 1 82 ? -14.430 3.808 3.998 1.00 93.62 82 LEU A CA 1
ATOM 602 C C . LEU A 1 82 ? -15.259 3.551 2.732 1.00 93.62 82 LEU A C 1
ATOM 604 O O . LEU A 1 82 ? -15.022 4.211 1.721 1.00 93.62 82 LEU A O 1
ATOM 608 N N . ARG A 1 83 ? -16.251 2.653 2.806 1.00 92.19 83 ARG A N 1
ATOM 609 C CA . ARG A 1 83 ? -17.142 2.265 1.697 1.00 92.19 83 ARG A CA 1
ATOM 610 C C . ARG A 1 83 ? -18.415 3.106 1.572 1.00 92.19 83 ARG A C 1
ATOM 612 O O . ARG A 1 83 ? -19.230 2.823 0.701 1.00 92.19 83 ARG A O 1
ATOM 619 N N . ALA A 1 84 ? -18.595 4.124 2.413 1.00 89.38 84 ALA A N 1
ATOM 620 C CA . ALA A 1 84 ? -19.820 4.915 2.433 1.00 89.38 84 ALA A CA 1
ATOM 621 C C . ALA A 1 84 ? -20.193 5.423 1.018 1.00 89.38 84 ALA A C 1
ATOM 623 O O . ALA A 1 84 ? -19.327 5.963 0.319 1.00 89.38 84 ALA A O 1
ATOM 624 N N . PRO A 1 85 ? -21.454 5.265 0.581 1.00 84.88 85 PRO A N 1
ATOM 625 C CA . PRO A 1 85 ? -21.882 5.691 -0.746 1.00 84.88 85 PRO A CA 1
ATOM 626 C C . PRO A 1 85 ? -21.909 7.220 -0.862 1.00 84.88 85 PRO A C 1
ATOM 628 O O . PRO A 1 85 ? -22.020 7.938 0.133 1.00 84.88 85 PRO A O 1
ATOM 631 N N . GLY A 1 86 ? -21.819 7.726 -2.094 1.00 82.25 86 GLY A N 1
ATOM 632 C CA . GLY A 1 86 ? -21.912 9.163 -2.380 1.00 82.25 86 GLY A CA 1
ATOM 633 C C . GLY A 1 86 ? -20.703 9.990 -1.929 1.00 82.25 86 GLY A C 1
ATOM 634 O O . GLY A 1 86 ? -20.781 11.217 -1.898 1.00 82.25 86 GLY A O 1
ATOM 635 N N . GLN A 1 87 ? -19.591 9.342 -1.571 1.00 84.56 87 GLN A N 1
ATOM 636 C CA . GLN A 1 87 ? -18.335 10.038 -1.315 1.00 84.56 87 GLN A CA 1
ATOM 637 C C . GLN A 1 87 ? -17.784 10.650 -2.603 1.00 84.56 87 GLN A C 1
ATOM 639 O O . GLN A 1 87 ? -17.835 10.038 -3.667 1.00 84.56 87 GLN A O 1
ATOM 644 N N . GLY A 1 88 ? -17.207 11.844 -2.484 1.00 83.50 88 GLY A N 1
ATOM 645 C CA . GLY A 1 88 ? -16.548 12.526 -3.594 1.00 83.50 88 GLY A CA 1
ATOM 646 C C . GLY A 1 88 ? -15.168 13.054 -3.217 1.00 83.50 88 GLY A C 1
ATOM 647 O O . GLY A 1 88 ? -14.657 12.842 -2.117 1.00 83.50 88 GLY A O 1
ATOM 648 N N . VAL A 1 89 ? -14.558 13.825 -4.113 1.00 81.31 89 VAL A N 1
ATOM 649 C CA . VAL A 1 89 ? -13.194 14.350 -3.905 1.00 81.31 89 VAL A CA 1
ATOM 650 C C . VAL A 1 89 ? -13.073 15.326 -2.744 1.00 81.31 89 VAL A C 1
ATOM 652 O O . VAL A 1 89 ? -12.029 15.395 -2.094 1.00 81.31 89 VAL A O 1
ATOM 655 N N . ALA A 1 90 ? -14.154 16.019 -2.389 1.00 81.19 90 ALA A N 1
ATOM 656 C CA . ALA A 1 90 ? -14.178 16.833 -1.179 1.00 81.19 90 ALA A CA 1
ATOM 657 C C . ALA A 1 90 ? -13.900 16.001 0.092 1.00 81.19 90 ALA A C 1
ATOM 659 O O . ALA A 1 90 ? -13.268 16.503 1.029 1.00 81.19 90 ALA A O 1
ATOM 660 N N . ASP A 1 91 ? -14.327 14.734 0.135 1.00 82.56 91 ASP A N 1
ATOM 661 C CA . ASP A 1 91 ? -14.033 13.828 1.248 1.00 82.56 91 ASP A CA 1
ATOM 662 C C . ASP A 1 91 ? -12.571 13.368 1.239 1.00 82.56 91 ASP A C 1
ATOM 664 O O . ASP A 1 91 ? -11.956 13.302 2.309 1.00 82.56 91 ASP A O 1
ATOM 668 N N . LEU A 1 92 ? -11.973 13.174 0.057 1.00 82.75 92 LEU A N 1
ATOM 669 C CA . LEU A 1 92 ? -10.542 12.887 -0.076 1.00 82.75 92 LEU A CA 1
ATOM 670 C C . LEU A 1 92 ? -9.682 14.019 0.503 1.00 82.75 92 LEU A C 1
ATOM 672 O O . LEU A 1 92 ? -8.780 13.774 1.298 1.00 82.75 92 LEU A O 1
ATOM 676 N N . ILE A 1 93 ? -9.983 15.274 0.170 1.00 74.25 93 ILE A N 1
ATOM 677 C CA . ILE A 1 93 ? -9.170 16.416 0.618 1.00 74.25 93 ILE A CA 1
ATOM 678 C C . ILE A 1 93 ? -9.378 16.694 2.111 1.00 74.25 93 ILE A C 1
ATOM 680 O O . ILE A 1 93 ? -8.429 16.965 2.845 1.00 74.25 93 ILE A O 1
ATOM 684 N N . ARG A 1 94 ? -10.629 16.651 2.584 1.00 65.88 94 ARG A N 1
ATOM 685 C CA . ARG A 1 94 ? -10.978 17.163 3.918 1.00 65.88 94 ARG A CA 1
ATOM 686 C C . ARG A 1 94 ? -10.925 16.111 5.025 1.00 65.88 94 ARG A C 1
ATOM 688 O O . ARG A 1 94 ? -10.843 16.492 6.190 1.00 65.88 94 ARG A O 1
ATOM 695 N N . ARG A 1 95 ? -11.053 14.821 4.696 1.00 67.56 95 ARG A N 1
ATOM 696 C CA . ARG A 1 95 ? -11.276 13.744 5.683 1.00 67.56 95 ARG A CA 1
ATOM 697 C C . ARG A 1 95 ? -10.381 12.522 5.489 1.00 67.56 95 ARG A C 1
ATOM 699 O O . ARG A 1 95 ? -10.395 11.631 6.335 1.00 67.56 95 ARG A O 1
ATOM 706 N N . SER A 1 96 ? -9.556 12.483 4.441 1.00 77.94 96 SER A N 1
ATOM 707 C CA . SER A 1 96 ? -8.729 11.303 4.167 1.00 77.94 96 SER A CA 1
ATOM 708 C C . SER A 1 96 ? -7.629 11.048 5.200 1.00 77.94 96 SER A C 1
ATOM 710 O O . SER A 1 96 ? -7.086 9.953 5.192 1.00 77.94 96 SER A O 1
ATOM 712 N N . ALA A 1 97 ? -7.280 11.998 6.075 1.00 83.12 97 ALA A N 1
ATOM 713 C CA . ALA A 1 97 ? -6.266 11.769 7.111 1.00 83.12 97 ALA A CA 1
ATOM 714 C C . ALA A 1 97 ? -6.796 10.938 8.297 1.00 83.12 97 ALA A C 1
ATOM 716 O O . ALA A 1 97 ? -6.046 10.169 8.896 1.00 83.12 97 ALA A O 1
ATOM 717 N N . GLY A 1 98 ? -8.089 11.061 8.618 1.00 92.69 98 GLY A N 1
ATOM 718 C CA . GLY A 1 98 ? -8.701 10.365 9.750 1.00 92.69 98 GLY A CA 1
ATOM 719 C C . GLY A 1 98 ? -8.859 8.863 9.518 1.00 92.69 98 GLY A C 1
ATOM 720 O O . GLY A 1 98 ? -8.613 8.074 10.423 1.00 92.69 98 GLY A O 1
ATOM 721 N N . ILE A 1 99 ? -9.216 8.449 8.297 1.00 94.44 99 ILE A N 1
ATOM 722 C CA . ILE A 1 99 ? -9.452 7.030 7.981 1.00 94.44 99 ILE A CA 1
ATOM 723 C C . ILE A 1 99 ? -8.187 6.182 8.226 1.00 94.44 99 ILE A C 1
ATOM 725 O O . ILE A 1 99 ? -8.265 5.276 9.055 1.00 94.44 99 ILE A O 1
ATOM 729 N N . PRO A 1 100 ? -7.009 6.480 7.631 1.00 96.00 100 PRO A N 1
ATOM 730 C CA . PRO A 1 100 ? -5.772 5.770 7.943 1.00 96.00 100 PRO A CA 1
ATOM 731 C C . PRO A 1 100 ? -5.450 5.775 9.433 1.00 96.00 100 PRO A C 1
ATOM 733 O O . PRO A 1 100 ? -5.138 4.724 9.975 1.00 96.00 100 PRO A O 1
ATOM 736 N N . ALA A 1 101 ? -5.595 6.911 10.121 1.00 96.44 101 ALA A N 1
ATOM 737 C CA . ALA A 1 101 ? -5.338 6.973 11.556 1.00 96.44 101 ALA A CA 1
ATOM 738 C C . ALA A 1 101 ? -6.238 6.011 12.351 1.00 96.44 101 ALA A C 1
ATOM 740 O O . ALA A 1 101 ? -5.746 5.321 13.236 1.00 96.44 101 ALA A O 1
ATOM 741 N N . GLY A 1 102 ? -7.525 5.905 12.013 1.00 97.19 102 GLY A N 1
ATOM 742 C CA . GLY A 1 102 ? -8.444 4.965 12.657 1.00 97.19 102 GLY A CA 1
ATOM 743 C C . GLY A 1 102 ? -8.006 3.508 12.498 1.00 97.19 102 GLY A C 1
ATOM 744 O O . GLY A 1 102 ? -7.906 2.791 13.490 1.00 97.19 102 GLY A O 1
ATOM 745 N N . PHE A 1 103 ? -7.675 3.089 11.272 1.00 98.19 103 PHE A N 1
ATOM 746 C CA . PHE A 1 103 ? -7.163 1.736 11.015 1.00 98.19 103 PHE A CA 1
ATOM 747 C C . PHE A 1 103 ? -5.852 1.480 11.762 1.00 98.19 103 PHE A C 1
ATOM 749 O O . PHE A 1 103 ? -5.722 0.472 12.451 1.00 98.19 103 PHE A O 1
ATOM 756 N N . MET A 1 104 ? -4.914 2.429 11.705 1.00 97.75 104 MET A N 1
ATOM 757 C CA . MET A 1 104 ? -3.636 2.324 12.407 1.00 97.75 104 MET A CA 1
ATOM 758 C C . MET A 1 104 ? -3.809 2.223 13.927 1.00 97.75 104 MET A C 1
ATOM 760 O O . MET A 1 104 ? -3.051 1.503 14.564 1.00 97.75 104 MET A O 1
ATOM 764 N N . ALA A 1 105 ? -4.805 2.887 14.526 1.00 97.69 105 ALA A N 1
ATOM 765 C CA . ALA A 1 105 ? -5.102 2.716 15.951 1.00 97.69 105 ALA A CA 1
ATOM 766 C C . ALA A 1 105 ? -5.518 1.279 16.290 1.00 97.69 105 ALA A C 1
ATOM 768 O O . ALA A 1 105 ? -5.048 0.735 17.286 1.00 97.69 105 ALA A O 1
ATOM 769 N N . VAL A 1 106 ? -6.370 0.661 15.465 1.00 97.81 106 VAL A N 1
ATOM 770 C CA . VAL A 1 106 ? -6.789 -0.736 15.664 1.00 97.81 106 VAL A CA 1
ATOM 771 C C . VAL A 1 106 ? -5.613 -1.690 15.453 1.00 97.81 106 VAL A C 1
ATOM 773 O O . VAL A 1 106 ? -5.422 -2.605 16.246 1.00 97.81 106 VAL A O 1
ATOM 776 N N . PHE A 1 107 ? -4.777 -1.455 14.439 1.00 97.38 107 PHE A N 1
ATOM 777 C CA . PHE A 1 107 ? -3.609 -2.300 14.173 1.00 97.38 107 PHE A CA 1
ATOM 778 C C . PHE A 1 107 ? -2.586 -2.249 15.309 1.00 97.38 107 PHE A C 1
ATOM 780 O O . PHE A 1 107 ? -2.059 -3.288 15.703 1.00 97.38 107 PHE A O 1
ATOM 787 N N . SER A 1 108 ? -2.327 -1.057 15.853 1.00 95.69 108 SER A N 1
ATOM 788 C CA . SER A 1 108 ? -1.426 -0.867 16.995 1.00 95.69 108 SER A CA 1
ATOM 789 C C . SER A 1 108 ? -2.007 -1.382 18.316 1.00 95.69 108 SER A C 1
ATOM 791 O O . SER A 1 108 ? -1.243 -1.597 19.251 1.00 95.69 108 SER A O 1
ATOM 793 N N . ALA A 1 109 ? -3.327 -1.580 18.416 1.00 96.19 109 ALA A N 1
ATOM 794 C CA . ALA A 1 109 ? -3.953 -2.127 19.619 1.00 96.19 109 ALA A CA 1
ATOM 795 C C . ALA A 1 109 ? -3.597 -3.606 19.842 1.00 96.19 109 ALA A C 1
ATOM 797 O O . ALA A 1 109 ? -3.521 -4.056 20.984 1.00 96.19 109 ALA A O 1
ATOM 798 N N . GLU A 1 110 ? -3.366 -4.369 18.771 1.00 94.44 110 GLU A N 1
ATOM 799 C CA . GLU A 1 110 ? -2.883 -5.746 18.887 1.00 94.44 110 GLU A CA 1
ATOM 800 C C . GLU A 1 110 ? -1.433 -5.730 19.417 1.00 94.44 110 GLU A C 1
ATOM 802 O O . GLU A 1 110 ? -0.580 -5.049 18.842 1.00 94.44 110 GLU A O 1
ATOM 807 N N . PRO A 1 111 ? -1.105 -6.426 20.521 1.00 84.94 111 PRO A N 1
ATOM 808 C CA . PRO A 1 111 ? 0.240 -6.364 21.083 1.00 84.94 111 PRO A CA 1
ATOM 809 C C . PRO A 1 111 ? 1.271 -7.078 20.187 1.00 84.94 111 PRO A C 1
ATOM 811 O O . PRO A 1 111 ? 0.921 -7.970 19.412 1.00 84.94 111 PRO A O 1
ATOM 814 N N . PRO A 1 112 ? 2.566 -6.730 20.280 1.00 82.88 112 PRO A N 1
ATOM 815 C CA . PRO A 1 112 ? 3.612 -7.472 19.584 1.00 82.88 112 PRO A CA 1
ATOM 816 C C . PRO A 1 112 ? 3.729 -8.901 20.135 1.00 82.88 112 PRO A C 1
ATOM 818 O O . PRO A 1 112 ? 3.532 -9.143 21.325 1.00 82.88 112 PRO A O 1
ATOM 821 N N . GLY A 1 113 ? 4.090 -9.851 19.271 1.00 79.19 113 GLY A N 1
ATOM 822 C CA . GLY A 1 113 ? 4.331 -11.246 19.660 1.00 79.19 113 GLY A CA 1
ATOM 823 C C . GLY A 1 113 ? 3.086 -12.138 19.723 1.00 79.19 113 GLY A C 1
ATOM 824 O O . GLY A 1 113 ? 3.234 -13.340 19.930 1.00 79.19 113 GLY A O 1
ATOM 825 N N . VAL A 1 114 ? 1.885 -11.598 19.490 1.00 82.88 114 VAL A N 1
ATOM 826 C CA . VAL A 1 114 ? 0.672 -12.392 19.230 1.00 82.88 114 VAL A CA 1
ATOM 827 C C . VAL A 1 114 ? 0.264 -12.277 17.757 1.00 82.88 114 VAL A C 1
ATOM 829 O O . VAL A 1 114 ? 0.615 -11.290 17.105 1.00 82.88 114 VAL A O 1
ATOM 832 N N . PRO A 1 115 ? -0.477 -13.253 17.201 1.00 85.12 115 PRO A N 1
ATOM 833 C CA . PRO A 1 115 ? -1.033 -13.120 15.860 1.00 85.12 115 PRO A CA 1
ATOM 834 C C . PRO A 1 115 ? -1.926 -11.875 15.759 1.00 85.12 115 PRO A C 1
ATOM 836 O O . PRO A 1 115 ? -2.948 -11.787 16.436 1.00 85.12 115 PRO A O 1
ATOM 839 N N . ARG A 1 116 ? -1.544 -10.924 14.898 1.00 93.94 116 ARG A N 1
ATOM 840 C CA . ARG A 1 116 ? -2.321 -9.709 14.607 1.00 93.94 116 ARG A CA 1
ATOM 841 C C . ARG A 1 116 ? -3.455 -10.014 13.622 1.00 93.94 116 ARG A C 1
ATOM 843 O O . ARG A 1 116 ? -3.337 -9.765 12.418 1.00 93.94 116 ARG A O 1
ATOM 850 N N . ALA A 1 117 ? -4.508 -10.661 14.113 1.00 94.94 117 ALA A N 1
ATOM 851 C CA . ALA A 1 117 ? -5.637 -11.120 13.313 1.00 94.94 117 ALA A CA 1
ATOM 852 C C . ALA A 1 117 ? -6.415 -9.960 12.671 1.00 94.94 117 ALA A C 1
ATOM 854 O O . ALA A 1 117 ? -6.762 -10.056 11.491 1.00 94.94 117 ALA A O 1
ATOM 855 N N . LEU A 1 118 ? -6.639 -8.862 13.405 1.00 97.44 118 LEU A N 1
ATOM 856 C CA . LEU A 1 118 ? -7.356 -7.690 12.893 1.00 97.44 118 LEU A CA 1
ATOM 857 C C . LEU A 1 118 ? -6.554 -7.006 11.785 1.00 97.44 118 LEU A C 1
ATOM 859 O O . LEU A 1 118 ? -7.112 -6.700 10.732 1.00 97.44 118 LEU A O 1
ATOM 863 N N . LEU A 1 119 ? -5.239 -6.833 11.969 1.00 97.75 119 LEU A N 1
ATOM 864 C CA . LEU A 1 119 ? -4.347 -6.339 10.916 1.00 97.75 119 LEU A CA 1
ATOM 865 C C . LEU A 1 119 ? -4.392 -7.235 9.673 1.00 97.75 119 LEU A C 1
ATOM 867 O O . LEU A 1 119 ? -4.551 -6.731 8.563 1.00 97.75 119 LEU A O 1
ATOM 871 N N . HIS A 1 120 ? -4.235 -8.553 9.833 1.00 97.50 120 HIS A N 1
ATOM 872 C CA . HIS A 1 120 ? -4.187 -9.471 8.694 1.00 97.50 120 HIS A CA 1
ATOM 873 C C . HIS A 1 120 ? -5.506 -9.515 7.918 1.00 97.50 120 HIS A C 1
ATOM 875 O O . HIS A 1 120 ? -5.487 -9.570 6.687 1.00 97.50 120 HIS A O 1
ATOM 881 N N . ASP A 1 121 ? -6.644 -9.514 8.613 1.00 98.19 121 ASP A N 1
ATOM 882 C CA . ASP A 1 121 ? -7.954 -9.447 7.967 1.00 98.19 121 ASP A CA 1
ATOM 883 C C . ASP A 1 121 ? -8.165 -8.115 7.248 1.00 98.19 121 ASP A C 1
ATOM 885 O O . ASP A 1 121 ? -8.510 -8.088 6.062 1.00 98.19 121 ASP A O 1
ATOM 889 N N . ALA A 1 122 ? -7.847 -7.009 7.923 1.00 98.56 122 ALA A N 1
ATOM 890 C CA . ALA A 1 122 ? -7.977 -5.687 7.343 1.00 98.56 122 ALA A CA 1
ATOM 891 C C . ALA A 1 122 ? -7.094 -5.513 6.107 1.00 98.56 122 ALA A C 1
ATOM 893 O O . ALA A 1 122 ? -7.576 -5.031 5.090 1.00 98.56 122 ALA A O 1
ATOM 894 N N . MET A 1 123 ? -5.825 -5.929 6.154 1.00 98.56 123 MET A N 1
ATOM 895 C CA . MET A 1 123 ? -4.906 -5.821 5.017 1.00 98.56 123 MET A CA 1
ATOM 896 C C . MET A 1 123 ? -5.391 -6.621 3.805 1.00 98.56 123 MET A C 1
ATOM 898 O O . MET A 1 123 ? -5.281 -6.126 2.684 1.00 98.56 123 MET A O 1
ATOM 902 N N . ARG A 1 124 ? -5.981 -7.813 4.003 1.00 98.56 124 ARG A N 1
ATOM 903 C CA . ARG A 1 124 ? -6.615 -8.576 2.911 1.00 98.56 124 ARG A CA 1
ATOM 904 C C . ARG A 1 124 ? -7.759 -7.782 2.282 1.00 98.56 124 ARG A C 1
ATOM 906 O O . ARG A 1 124 ? -7.703 -7.496 1.091 1.00 98.56 124 ARG A O 1
ATOM 913 N N . ARG A 1 125 ? -8.720 -7.341 3.099 1.00 98.62 125 ARG A N 1
ATOM 914 C CA . ARG A 1 125 ? -9.904 -6.591 2.644 1.00 98.62 125 ARG A CA 1
ATOM 915 C C . ARG A 1 125 ? -9.543 -5.250 2.009 1.00 98.62 125 ARG A C 1
ATOM 917 O O . ARG A 1 125 ? -10.167 -4.848 1.038 1.00 98.62 125 ARG A O 1
ATOM 924 N N . LEU A 1 126 ? -8.551 -4.541 2.545 1.00 98.69 126 LEU A N 1
ATOM 925 C CA . LEU A 1 126 ? -8.068 -3.279 1.986 1.00 98.69 126 LEU A CA 1
ATOM 926 C C . LEU A 1 126 ? -7.419 -3.492 0.618 1.00 98.69 126 LEU A C 1
ATOM 928 O O . LEU A 1 126 ? -7.655 -2.694 -0.281 1.00 98.69 126 LEU A O 1
ATOM 932 N N . LEU A 1 127 ? -6.641 -4.562 0.434 1.00 98.62 127 LEU A N 1
ATOM 933 C CA . LEU A 1 127 ? -6.089 -4.895 -0.879 1.00 98.62 127 LEU A CA 1
ATOM 934 C C . LEU A 1 127 ? -7.181 -5.312 -1.870 1.00 98.62 127 LEU A C 1
ATOM 936 O O . LEU A 1 127 ? -7.094 -4.904 -3.021 1.00 98.62 127 LEU A O 1
ATOM 940 N N . ASP A 1 128 ? -8.222 -6.024 -1.424 1.00 98.38 128 ASP A N 1
ATOM 941 C CA . ASP A 1 128 ? -9.394 -6.327 -2.261 1.00 98.38 128 ASP A CA 1
ATOM 942 C C . ASP A 1 128 ? -10.095 -5.037 -2.730 1.00 98.38 128 ASP A C 1
ATOM 944 O O . ASP A 1 128 ? -10.413 -4.897 -3.904 1.00 98.38 128 ASP A O 1
ATOM 948 N N . ILE A 1 129 ? -10.290 -4.057 -1.835 1.00 97.50 129 ILE A N 1
ATOM 949 C CA . ILE A 1 129 ? -10.902 -2.760 -2.186 1.00 97.50 129 ILE A CA 1
ATOM 950 C C . ILE A 1 129 ? -9.991 -1.931 -3.096 1.00 97.50 129 ILE A C 1
ATOM 952 O O . ILE A 1 129 ? -10.476 -1.248 -3.990 1.00 97.50 129 ILE A O 1
ATOM 956 N N . ALA A 1 130 ? -8.679 -1.938 -2.854 1.00 97.50 130 ALA A N 1
ATOM 957 C CA . ALA A 1 130 ? -7.720 -1.192 -3.667 1.00 97.50 130 ALA A CA 1
ATOM 958 C C . ALA A 1 130 ? -7.598 -1.762 -5.093 1.00 97.50 130 ALA A C 1
ATOM 960 O O . ALA A 1 130 ? -7.275 -1.031 -6.027 1.00 97.50 130 ALA A O 1
ATOM 961 N N . GLU A 1 131 ? -7.863 -3.057 -5.254 1.00 95.88 131 GLU A N 1
ATOM 962 C CA . GLU A 1 131 ? -7.909 -3.761 -6.536 1.00 95.88 131 GLU A CA 1
ATOM 963 C C . GLU A 1 131 ? -9.251 -3.591 -7.266 1.00 95.88 131 GLU A C 1
ATOM 965 O O . GLU A 1 131 ? -9.330 -3.819 -8.470 1.00 95.88 131 GLU A O 1
ATOM 970 N N . ASP A 1 132 ? -10.297 -3.159 -6.563 1.00 93.50 132 ASP A N 1
ATOM 971 C CA . ASP A 1 132 ? -11.599 -2.884 -7.153 1.00 93.50 132 ASP A CA 1
ATOM 972 C C . ASP A 1 132 ? -11.626 -1.512 -7.851 1.00 93.50 132 ASP A C 1
ATOM 974 O O . ASP A 1 132 ? -11.691 -0.463 -7.205 1.00 93.50 132 ASP A O 1
ATOM 978 N N . ASP A 1 133 ? -11.632 -1.526 -9.183 1.00 85.88 133 ASP A N 1
ATOM 979 C CA . ASP A 1 133 ? -11.731 -0.322 -10.018 1.00 85.88 133 ASP A CA 1
ATOM 980 C C . ASP A 1 133 ? -13.115 0.361 -9.989 1.00 85.88 133 ASP A C 1
ATOM 982 O O . ASP A 1 133 ? -13.265 1.476 -10.490 1.00 85.88 133 ASP A O 1
ATOM 986 N N . GLY A 1 134 ? -14.123 -0.264 -9.374 1.00 84.62 134 GLY A N 1
ATOM 987 C CA . GLY A 1 134 ? -15.489 0.247 -9.295 1.00 84.62 134 GLY A CA 1
ATOM 988 C C . GLY A 1 134 ? -16.302 0.041 -10.578 1.00 84.62 134 GLY A C 1
ATOM 989 O O . GLY A 1 134 ? -15.779 -0.259 -11.654 1.00 84.62 134 GLY A O 1
ATOM 990 N N . ASP A 1 135 ? -17.621 0.196 -10.463 1.00 82.81 135 ASP A N 1
ATOM 991 C CA . ASP A 1 135 ? -18.556 -0.105 -11.555 1.00 82.81 135 ASP A CA 1
ATOM 992 C C . ASP A 1 135 ? -18.412 0.850 -12.747 1.00 82.81 135 ASP A C 1
ATOM 994 O O . ASP A 1 135 ? -18.506 0.417 -13.896 1.00 82.81 135 ASP A O 1
ATOM 998 N N . ASP A 1 136 ? -18.100 2.125 -12.497 1.00 76.81 136 ASP A N 1
ATOM 999 C CA . ASP A 1 136 ? -17.898 3.120 -13.554 1.00 76.81 136 ASP A CA 1
ATOM 1000 C C . ASP A 1 136 ? -16.751 2.693 -14.486 1.00 76.81 136 ASP A C 1
ATOM 1002 O O . ASP A 1 136 ? -16.933 2.606 -15.702 1.00 76.81 136 ASP A O 1
ATOM 1006 N N . VAL A 1 137 ? -15.600 2.304 -13.931 1.00 79.62 137 VAL A N 1
ATOM 1007 C CA . VAL A 1 137 ? -14.450 1.850 -14.730 1.00 79.62 137 VAL A CA 1
ATOM 1008 C C . VAL A 1 137 ? -14.743 0.511 -15.412 1.00 79.62 137 VAL A C 1
ATOM 1010 O O . VAL A 1 137 ? -14.449 0.356 -16.598 1.00 79.62 137 VAL A O 1
ATOM 1013 N N . ARG A 1 138 ? -15.380 -0.443 -14.715 1.00 82.88 138 ARG A N 1
ATOM 1014 C CA . ARG A 1 138 ? -15.752 -1.754 -15.288 1.00 82.88 138 ARG A CA 1
ATOM 1015 C C . ARG A 1 138 ? -16.748 -1.641 -16.439 1.00 82.88 138 ARG A C 1
ATOM 1017 O O . ARG A 1 138 ? -16.697 -2.441 -17.369 1.00 82.88 138 ARG A O 1
ATOM 1024 N N . SER A 1 139 ? -17.640 -0.653 -16.390 1.00 82.19 139 SER A N 1
ATOM 1025 C CA . SER A 1 139 ? -18.602 -0.372 -17.462 1.00 82.19 139 SER A CA 1
ATOM 1026 C C . SER A 1 139 ? -17.978 0.355 -18.663 1.00 82.19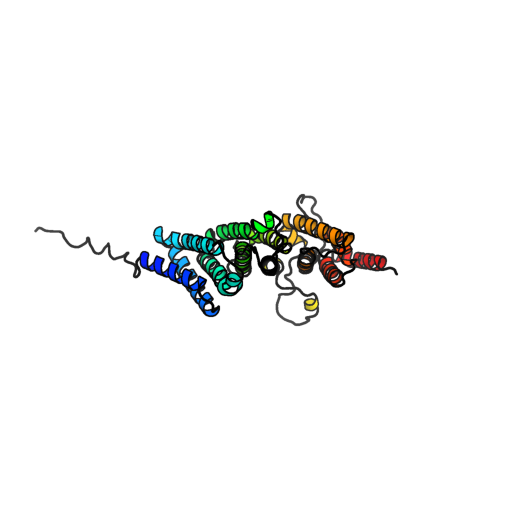 139 SER A C 1
ATOM 1028 O O . SER A 1 139 ? -18.655 0.586 -19.664 1.00 82.19 139 SER A O 1
ATOM 1030 N N . GLY A 1 140 ? -16.682 0.689 -18.592 1.00 77.19 140 GLY A N 1
ATOM 1031 C CA . GLY A 1 140 ? -15.954 1.398 -19.642 1.00 77.19 140 GLY A CA 1
ATOM 1032 C C . GLY A 1 140 ? -16.212 2.904 -19.653 1.00 77.19 140 GLY A C 1
ATOM 1033 O O . GLY A 1 140 ? -15.903 3.564 -20.649 1.00 77.19 140 GLY A O 1
ATOM 1034 N N . ALA A 1 141 ? -16.773 3.463 -18.575 1.00 69.69 141 ALA A N 1
ATOM 1035 C CA . ALA A 1 141 ? -16.962 4.898 -18.461 1.00 69.69 141 ALA A CA 1
ATOM 1036 C C . ALA A 1 141 ? -15.601 5.607 -18.469 1.00 69.69 141 ALA A C 1
ATOM 1038 O O . ALA A 1 141 ? -14.668 5.263 -17.742 1.00 69.69 141 ALA A O 1
ATOM 1039 N N . VAL A 1 142 ? -15.483 6.628 -19.314 1.00 65.50 142 VAL A N 1
ATOM 1040 C CA . VAL A 1 142 ? -14.293 7.477 -19.370 1.00 65.50 142 VAL A CA 1
ATOM 1041 C C . VAL A 1 142 ? -14.485 8.615 -18.375 1.00 65.50 142 VAL A C 1
ATOM 1043 O O . VAL A 1 142 ? -15.532 9.259 -18.375 1.00 65.50 142 VAL A O 1
ATOM 1046 N N . ALA A 1 143 ? -13.476 8.893 -17.548 1.00 64.75 143 ALA A N 1
ATOM 1047 C CA . ALA A 1 143 ? -13.529 9.993 -16.590 1.00 64.75 143 ALA A CA 1
ATOM 1048 C C . ALA A 1 143 ? -13.815 11.334 -17.302 1.00 64.75 143 ALA A C 1
ATOM 1050 O O . ALA A 1 143 ? -12.968 11.872 -18.020 1.00 64.75 143 ALA A O 1
ATOM 1051 N N . THR A 1 144 ? -15.014 11.888 -17.106 1.00 57.44 144 THR A N 1
ATOM 1052 C CA . THR A 1 144 ? -15.421 13.174 -17.683 1.00 57.44 144 THR A CA 1
ATOM 1053 C C . THR A 1 144 ? -14.978 14.313 -16.765 1.00 57.44 144 THR A C 1
ATOM 1055 O O . THR A 1 144 ? -15.713 14.749 -15.879 1.00 57.44 144 THR A O 1
ATOM 1058 N N . GLY A 1 145 ? -13.746 14.783 -16.958 1.00 57.28 145 GLY A N 1
ATOM 1059 C CA . GLY A 1 145 ? -13.141 15.846 -16.151 1.00 57.28 145 GLY A CA 1
ATOM 1060 C C . GLY A 1 145 ? -12.379 15.331 -14.927 1.00 57.28 145 GLY A C 1
ATOM 1061 O O . GLY A 1 145 ? -12.223 14.129 -14.713 1.00 57.28 145 GLY A O 1
ATOM 1062 N N . GLN A 1 146 ? -11.855 16.256 -14.120 1.00 56.97 146 GLN A N 1
ATOM 1063 C CA . GLN A 1 146 ? -11.136 15.901 -12.899 1.00 56.97 146 GLN A CA 1
ATOM 1064 C C . GLN A 1 146 ? -12.177 15.476 -11.863 1.00 56.97 146 GLN A C 1
ATOM 1066 O O . GLN A 1 146 ? -12.773 16.343 -11.229 1.00 56.97 146 GLN A O 1
ATOM 1071 N N . SER A 1 147 ? -12.377 14.166 -11.687 1.00 62.47 147 SER A N 1
ATOM 1072 C CA . SER A 1 147 ? -12.979 13.503 -10.509 1.00 62.47 147 SER A CA 1
ATOM 1073 C C . SER A 1 147 ? -14.400 12.919 -10.601 1.00 62.47 147 SER A C 1
ATOM 1075 O O . SER A 1 147 ? -14.850 12.312 -9.628 1.00 62.47 147 SER A O 1
ATOM 1077 N N . ALA A 1 148 ? -15.147 13.086 -11.696 1.00 63.94 148 ALA A N 1
ATOM 1078 C CA . ALA A 1 148 ? -16.470 12.456 -11.807 1.00 63.94 148 ALA A CA 1
ATOM 1079 C C . ALA A 1 148 ? -16.328 10.922 -11.909 1.00 63.94 148 ALA A C 1
ATOM 1081 O O . ALA A 1 148 ? -15.491 10.443 -12.674 1.00 63.94 148 ALA A O 1
ATOM 1082 N N . GLY A 1 149 ? -17.108 10.172 -11.121 1.00 71.94 149 GLY A N 1
ATOM 1083 C CA . GLY A 1 149 ? -17.095 8.698 -11.108 1.00 71.94 149 GLY A CA 1
ATOM 1084 C C . GLY A 1 149 ? -15.904 8.054 -10.386 1.00 71.94 149 GLY A C 1
ATOM 1085 O O . GLY A 1 149 ? -15.682 6.856 -10.507 1.00 71.94 149 GLY A O 1
ATOM 1086 N N . VAL A 1 150 ? -15.096 8.826 -9.643 1.00 80.19 150 VAL A N 1
ATOM 1087 C CA . VAL A 1 150 ? -13.957 8.247 -8.915 1.00 80.19 150 VAL A CA 1
ATOM 1088 C C . VAL A 1 150 ? -14.427 7.255 -7.850 1.00 80.19 150 VAL A C 1
ATOM 1090 O O . VAL A 1 150 ? -15.221 7.594 -6.968 1.00 80.19 150 VAL A O 1
ATOM 1093 N N . HIS A 1 151 ? -13.865 6.046 -7.872 1.00 86.94 151 HIS A N 1
ATOM 1094 C CA . HIS A 1 151 ? -14.087 5.048 -6.832 1.00 86.94 151 HIS A CA 1
ATOM 1095 C C . HIS A 1 151 ? -13.324 5.432 -5.545 1.00 86.94 151 HIS A C 1
ATOM 1097 O O . HIS A 1 151 ? -12.232 4.948 -5.251 1.00 86.94 151 HIS A O 1
ATOM 1103 N N . VAL A 1 152 ? -13.894 6.358 -4.762 1.00 90.69 152 VAL A N 1
ATOM 1104 C CA . VAL A 1 152 ? -13.307 6.880 -3.508 1.00 90.69 152 VAL A CA 1
ATOM 1105 C C . VAL A 1 152 ? -12.843 5.783 -2.528 1.00 90.69 152 VAL A C 1
ATOM 1107 O O . VAL A 1 152 ? -11.754 5.940 -1.961 1.00 90.69 152 VAL A O 1
ATOM 1110 N N . PRO A 1 153 ? -13.577 4.666 -2.333 1.00 93.44 153 PRO A N 1
ATOM 1111 C CA . PRO A 1 153 ? -13.110 3.555 -1.503 1.00 93.44 153 PRO A CA 1
ATOM 1112 C C . PRO A 1 153 ? -11.725 3.024 -1.901 1.00 93.44 153 PRO A C 1
ATOM 1114 O O . PRO A 1 153 ? -10.902 2.777 -1.017 1.00 93.44 153 PRO A O 1
ATOM 1117 N N . GLN A 1 154 ? -11.427 2.931 -3.203 1.00 95.06 154 GLN A N 1
ATOM 1118 C CA . GLN A 1 154 ? -10.129 2.489 -3.729 1.00 95.06 154 GLN A CA 1
ATOM 1119 C C . GLN A 1 154 ? -8.991 3.405 -3.250 1.00 95.06 154 GLN A C 1
ATOM 1121 O O . GLN A 1 154 ? -7.963 2.950 -2.744 1.00 95.06 154 GLN A O 1
ATOM 1126 N N . VAL A 1 155 ? -9.203 4.723 -3.331 1.00 95.25 155 VAL A N 1
ATOM 1127 C CA . VAL A 1 155 ? -8.238 5.748 -2.895 1.00 95.25 155 VAL A CA 1
ATOM 1128 C C . VAL A 1 155 ? -7.981 5.660 -1.390 1.00 95.25 155 VAL A C 1
ATOM 1130 O O . VAL A 1 155 ? -6.832 5.706 -0.940 1.00 95.25 155 VAL A O 1
ATOM 1133 N N . HIS A 1 156 ? -9.040 5.524 -0.588 1.00 95.69 156 HIS A N 1
ATOM 1134 C CA . HIS A 1 156 ? -8.903 5.361 0.857 1.00 95.69 156 HIS A CA 1
ATOM 1135 C C . HIS A 1 156 ? -8.160 4.075 1.212 1.00 95.69 156 HIS A C 1
ATOM 1137 O O . HIS A 1 156 ? -7.260 4.124 2.049 1.00 95.69 156 HIS A O 1
ATOM 1143 N N . ALA A 1 157 ? -8.471 2.962 0.547 1.00 97.75 157 ALA A N 1
ATOM 1144 C CA . ALA A 1 157 ? -7.789 1.697 0.766 1.00 97.75 157 ALA A CA 1
ATOM 1145 C C . ALA A 1 157 ? -6.280 1.808 0.501 1.00 97.75 157 ALA A C 1
ATOM 1147 O O . ALA A 1 157 ? -5.487 1.455 1.376 1.00 97.75 157 ALA A O 1
ATOM 1148 N N . PHE A 1 158 ? -5.869 2.413 -0.621 1.00 98.19 158 PHE A N 1
ATOM 1149 C CA . PHE A 1 158 ? -4.454 2.690 -0.892 1.00 98.19 158 PHE A CA 1
ATOM 1150 C C . PHE A 1 158 ? -3.792 3.536 0.201 1.00 98.19 158 PHE A C 1
ATOM 1152 O O . PHE A 1 158 ? -2.666 3.247 0.608 1.00 98.19 158 PHE A O 1
ATOM 1159 N N . ASN A 1 159 ? -4.480 4.555 0.718 1.00 97.25 159 ASN A N 1
ATOM 1160 C CA . ASN A 1 159 ? -3.940 5.407 1.777 1.00 97.25 159 ASN A CA 1
ATOM 1161 C C . ASN A 1 159 ? -3.774 4.669 3.116 1.00 97.25 159 ASN A C 1
ATOM 1163 O O . ASN A 1 159 ? -2.789 4.913 3.815 1.00 97.25 159 ASN A O 1
ATOM 1167 N N . VAL A 1 160 ? -4.687 3.756 3.470 1.00 98.12 160 VAL A N 1
ATOM 1168 C CA . VAL A 1 160 ? -4.537 2.909 4.667 1.00 98.12 160 VAL A CA 1
ATOM 1169 C C . VAL A 1 160 ? -3.396 1.909 4.478 1.00 98.12 160 VAL A C 1
ATOM 1171 O O . VAL A 1 160 ? -2.519 1.814 5.332 1.00 98.12 160 VAL A O 1
ATOM 1174 N N . VAL A 1 161 ? -3.358 1.216 3.335 1.00 98.12 161 VAL A N 1
ATOM 1175 C CA . VAL A 1 161 ? -2.298 0.257 2.981 1.00 98.12 161 VAL A CA 1
ATOM 1176 C C . VAL A 1 161 ? -0.923 0.926 3.025 1.00 98.12 161 VAL A C 1
ATOM 1178 O O . VAL A 1 161 ? 0.023 0.397 3.608 1.00 98.12 161 VAL A O 1
ATOM 1181 N N . ARG A 1 162 ? -0.815 2.140 2.477 1.00 97.69 162 ARG A N 1
ATOM 1182 C CA . ARG A 1 162 ? 0.391 2.966 2.562 1.00 97.69 162 ARG A CA 1
ATOM 1183 C C . ARG A 1 162 ? 0.800 3.236 4.010 1.00 97.69 162 ARG A C 1
ATOM 1185 O O . ARG A 1 162 ? 1.978 3.092 4.327 1.00 97.69 162 ARG A O 1
ATOM 1192 N N . ALA A 1 163 ? -0.138 3.656 4.862 1.00 97.00 163 ALA A N 1
ATOM 1193 C CA . ALA A 1 163 ? 0.147 3.950 6.266 1.00 97.00 163 ALA A CA 1
ATOM 1194 C C . ALA A 1 163 ? 0.668 2.704 6.999 1.00 97.00 163 ALA A C 1
ATOM 1196 O O . ALA A 1 163 ? 1.689 2.788 7.677 1.00 97.00 163 ALA A O 1
ATOM 1197 N N . ALA A 1 164 ? 0.047 1.544 6.763 1.00 97.31 164 ALA A N 1
ATOM 1198 C CA . ALA A 1 164 ? 0.474 0.274 7.342 1.00 97.31 164 ALA A CA 1
ATOM 1199 C C . ALA A 1 164 ? 1.898 -0.119 6.912 1.00 97.31 164 ALA A C 1
ATOM 1201 O O . ALA A 1 164 ? 2.705 -0.510 7.749 1.00 97.31 164 ALA A O 1
ATOM 1202 N N . PHE A 1 165 ? 2.253 0.032 5.630 1.00 96.62 165 PHE A N 1
ATOM 1203 C CA . PHE A 1 165 ? 3.609 -0.280 5.154 1.00 96.62 165 PHE A CA 1
ATOM 1204 C C . PHE A 1 165 ? 4.688 0.696 5.638 1.00 96.62 165 PHE A C 1
ATOM 1206 O O . PHE A 1 165 ? 5.862 0.323 5.678 1.00 96.62 165 PHE A O 1
ATOM 1213 N N . MET A 1 166 ? 4.317 1.937 5.969 1.00 94.75 166 MET A N 1
ATOM 1214 C CA . MET A 1 166 ? 5.237 2.933 6.527 1.00 94.75 166 MET A CA 1
ATOM 1215 C C . MET A 1 166 ? 5.448 2.775 8.037 1.00 94.75 166 MET A C 1
ATOM 1217 O O . MET A 1 166 ? 6.417 3.323 8.570 1.00 94.75 166 MET A O 1
ATOM 1221 N N . ASP A 1 167 ? 4.573 2.040 8.721 1.00 93.81 167 ASP A N 1
ATOM 1222 C CA . ASP A 1 167 ? 4.688 1.804 10.151 1.00 93.81 167 ASP A CA 1
ATOM 1223 C C . ASP A 1 167 ? 5.778 0.764 10.452 1.00 93.81 167 ASP A C 1
ATOM 1225 O O . ASP A 1 167 ? 5.772 -0.368 9.959 1.00 93.81 167 ASP A O 1
ATOM 1229 N N . LYS A 1 168 ? 6.757 1.173 11.263 1.00 91.50 168 LYS A N 1
ATOM 1230 C CA . LYS A 1 168 ? 7.910 0.336 11.608 1.00 91.50 168 LYS A CA 1
ATOM 1231 C C . LYS A 1 168 ? 7.533 -0.795 12.560 1.00 91.50 168 LYS A C 1
ATOM 1233 O O . LYS A 1 168 ? 8.146 -1.858 12.473 1.00 91.50 168 LYS A O 1
ATOM 1238 N N . GLU A 1 169 ? 6.557 -0.580 13.438 1.00 91.19 169 GLU A N 1
ATOM 1239 C CA . GLU A 1 169 ? 6.115 -1.573 14.421 1.00 91.19 169 GLU A CA 1
ATOM 1240 C C . GLU A 1 169 ? 5.314 -2.698 13.762 1.00 91.19 169 GLU A C 1
ATOM 1242 O O . GLU A 1 169 ? 5.345 -3.824 14.244 1.00 91.19 169 GLU A O 1
ATOM 1247 N N . LEU A 1 170 ? 4.671 -2.419 12.622 1.00 92.62 170 LEU A N 1
ATOM 1248 C CA . LEU A 1 170 ? 3.922 -3.402 11.827 1.00 92.62 170 LEU A CA 1
ATOM 1249 C C . LEU A 1 170 ? 4.765 -4.058 10.721 1.00 92.62 170 LEU A C 1
ATOM 1251 O O . LEU A 1 170 ? 4.234 -4.722 9.824 1.00 92.62 170 LEU A O 1
ATOM 1255 N N . SER A 1 171 ? 6.081 -3.821 10.692 1.00 90.81 171 SER A N 1
ATOM 1256 C CA . SER A 1 171 ? 6.902 -4.186 9.535 1.00 90.81 171 SER A CA 1
ATOM 1257 C C . SER A 1 171 ? 6.979 -5.702 9.310 1.00 90.81 171 SER A C 1
ATOM 1259 O O . SER A 1 171 ? 6.955 -6.164 8.163 1.00 90.81 171 SER A O 1
ATOM 1261 N N . THR A 1 172 ? 7.041 -6.493 10.377 1.00 91.12 172 THR A N 1
ATOM 1262 C CA . THR A 1 172 ? 7.124 -7.953 10.263 1.00 91.12 172 THR A CA 1
ATOM 1263 C C . THR A 1 172 ? 5.830 -8.514 9.681 1.00 91.12 172 THR A C 1
ATOM 1265 O O . THR A 1 172 ? 5.861 -9.225 8.682 1.00 91.12 172 THR A O 1
ATOM 1268 N N . GLU A 1 173 ? 4.690 -8.110 10.223 1.00 93.12 173 GLU A N 1
ATOM 1269 C CA . GLU A 1 173 ? 3.361 -8.614 9.886 1.00 93.12 173 GLU A CA 1
ATOM 1270 C C . GLU A 1 173 ? 2.917 -8.147 8.496 1.00 93.12 173 GLU A C 1
ATOM 1272 O O . GLU A 1 173 ? 2.384 -8.921 7.702 1.00 93.12 173 GLU A O 1
ATOM 1277 N N . THR A 1 174 ? 3.239 -6.905 8.123 1.00 95.06 174 THR A N 1
ATOM 1278 C CA . THR A 1 174 ? 2.921 -6.384 6.783 1.00 95.06 174 THR A CA 1
ATOM 1279 C C . THR A 1 174 ? 3.744 -7.031 5.665 1.00 95.06 174 THR A C 1
ATOM 1281 O O . THR A 1 174 ? 3.393 -6.901 4.495 1.00 95.06 174 THR A O 1
ATOM 1284 N N . 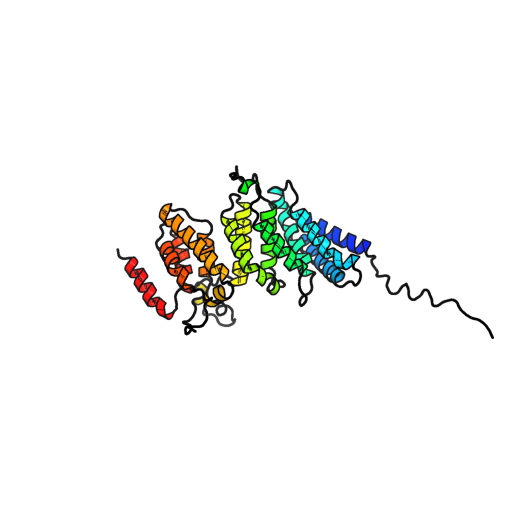THR A 1 175 ? 4.819 -7.764 5.981 1.00 92.88 175 THR A N 1
ATOM 1285 C CA . THR A 1 175 ? 5.652 -8.454 4.979 1.00 92.88 175 THR A CA 1
ATOM 1286 C C . THR A 1 175 ? 4.847 -9.414 4.104 1.00 92.88 175 THR A C 1
ATOM 1288 O O . THR A 1 175 ? 5.084 -9.460 2.898 1.00 92.88 175 THR A O 1
ATOM 1291 N N . ALA A 1 176 ? 3.879 -10.133 4.681 1.00 93.69 176 ALA A N 1
ATOM 1292 C CA . ALA A 1 176 ? 3.055 -11.107 3.961 1.00 93.69 176 ALA A CA 1
ATOM 1293 C C . ALA A 1 176 ? 2.214 -10.478 2.831 1.00 93.69 176 ALA A C 1
ATOM 1295 O O . ALA A 1 176 ? 1.759 -11.170 1.927 1.00 93.69 176 ALA A O 1
ATOM 1296 N N . PHE A 1 177 ? 2.026 -9.157 2.865 1.00 96.94 177 PHE A N 1
ATOM 1297 C CA . PHE A 1 177 ? 1.192 -8.414 1.923 1.00 96.94 177 PHE A CA 1
ATOM 1298 C C . PHE A 1 177 ? 1.987 -7.658 0.864 1.00 96.94 177 PHE A C 1
ATOM 1300 O O . PHE A 1 177 ? 1.388 -7.068 -0.030 1.00 96.94 177 PHE A O 1
ATOM 1307 N N . VAL A 1 178 ? 3.319 -7.647 0.953 1.00 95.25 178 VAL A N 1
ATOM 1308 C CA . VAL A 1 178 ? 4.185 -6.843 0.080 1.00 95.25 178 VAL A CA 1
ATOM 1309 C C . VAL A 1 178 ? 3.976 -7.180 -1.390 1.00 95.25 178 VAL A C 1
ATOM 1311 O O . VAL A 1 178 ? 3.766 -6.283 -2.202 1.00 95.25 178 VAL A O 1
ATOM 1314 N N . GLU A 1 179 ? 4.005 -8.466 -1.727 1.00 94.69 179 GLU A N 1
ATOM 1315 C CA . GLU A 1 179 ? 3.924 -8.917 -3.112 1.00 94.69 179 GLU A CA 1
ATOM 1316 C C . GLU A 1 179 ? 2.591 -8.527 -3.759 1.00 94.69 179 GLU A C 1
ATOM 1318 O O . GLU A 1 179 ? 2.549 -7.907 -4.824 1.00 94.69 179 GLU A O 1
ATOM 1323 N N . ARG A 1 180 ? 1.483 -8.825 -3.070 1.00 97.00 180 ARG A N 1
ATOM 1324 C CA . ARG A 1 180 ? 0.144 -8.416 -3.500 1.00 97.00 180 ARG A CA 1
ATOM 1325 C C . ARG A 1 180 ? 0.011 -6.893 -3.539 1.00 97.00 180 ARG A C 1
ATOM 1327 O O . ARG A 1 180 ? -0.533 -6.366 -4.501 1.00 97.00 180 ARG A O 1
ATOM 1334 N N . GLY A 1 181 ? 0.547 -6.191 -2.544 1.00 97.62 181 GLY A N 1
ATOM 1335 C CA . GLY A 1 181 ? 0.531 -4.732 -2.477 1.00 97.62 181 GLY A CA 1
ATOM 1336 C C . GLY A 1 181 ? 1.213 -4.075 -3.674 1.00 97.62 181 GLY A C 1
ATOM 1337 O O . GLY A 1 181 ? 0.663 -3.127 -4.230 1.00 97.62 181 GLY A O 1
ATOM 1338 N N . ILE A 1 182 ? 2.367 -4.594 -4.111 1.00 96.31 182 ILE A N 1
ATOM 1339 C CA . ILE A 1 182 ? 3.062 -4.088 -5.303 1.00 96.31 182 ILE A CA 1
ATOM 1340 C C . ILE A 1 182 ? 2.207 -4.316 -6.553 1.00 96.31 182 ILE A C 1
ATOM 1342 O O . ILE A 1 182 ? 1.997 -3.372 -7.311 1.00 96.31 182 ILE A O 1
ATOM 1346 N N . ARG A 1 183 ? 1.665 -5.528 -6.738 1.00 96.06 183 ARG A N 1
ATOM 1347 C CA . ARG A 1 183 ? 0.803 -5.854 -7.889 1.00 96.06 183 ARG A CA 1
ATOM 1348 C C . ARG A 1 183 ? -0.422 -4.943 -7.972 1.00 96.06 183 ARG A C 1
ATOM 1350 O O . ARG A 1 183 ? -0.665 -4.342 -9.016 1.00 96.06 183 ARG A O 1
ATOM 1357 N N . VAL A 1 184 ? -1.154 -4.791 -6.868 1.00 97.06 184 VAL A N 1
ATOM 1358 C CA . VAL A 1 184 ? -2.358 -3.944 -6.807 1.00 97.06 184 VAL A CA 1
ATOM 1359 C C . VAL A 1 184 ? -2.012 -2.471 -7.048 1.00 97.06 184 VAL A C 1
ATOM 1361 O O . VAL A 1 184 ? -2.675 -1.807 -7.841 1.00 97.06 184 VAL A O 1
ATOM 1364 N N . ALA A 1 185 ? -0.940 -1.957 -6.435 1.00 97.06 185 ALA A N 1
ATOM 1365 C CA . ALA A 1 185 ? -0.515 -0.576 -6.660 1.00 97.06 185 ALA A CA 1
ATOM 1366 C C . ALA A 1 185 ? -0.105 -0.320 -8.119 1.00 97.06 185 ALA A C 1
ATOM 1368 O O . ALA A 1 185 ? -0.430 0.729 -8.667 1.00 97.06 185 ALA A O 1
ATOM 1369 N N . MET A 1 186 ? 0.557 -1.281 -8.767 1.00 94.25 186 MET A N 1
ATOM 1370 C CA . MET A 1 186 ? 0.936 -1.151 -10.173 1.00 94.25 186 MET A CA 1
ATOM 1371 C C . MET A 1 186 ? -0.268 -1.135 -11.113 1.00 94.25 186 MET A C 1
ATOM 1373 O O . MET A 1 186 ? -0.334 -0.273 -11.986 1.00 94.25 186 MET A O 1
ATOM 1377 N N . ARG A 1 187 ? -1.257 -2.010 -10.892 1.00 92.69 187 ARG A N 1
ATOM 1378 C CA . ARG A 1 187 ? -2.525 -1.984 -11.643 1.00 92.69 187 ARG A CA 1
ATOM 1379 C C . ARG A 1 187 ? -3.219 -0.622 -11.528 1.00 92.69 187 ARG A C 1
ATOM 1381 O O . ARG A 1 187 ? -3.674 -0.072 -12.529 1.00 92.69 187 ARG A O 1
ATOM 1388 N N . GLY A 1 188 ? -3.181 -0.019 -10.338 1.00 94.06 188 GLY A N 1
ATOM 1389 C CA . GLY A 1 188 ? -3.728 1.314 -10.082 1.00 94.06 188 GLY A CA 1
ATOM 1390 C C . GLY A 1 188 ? -3.095 2.451 -10.902 1.00 94.06 188 GLY A C 1
ATOM 1391 O O . GLY A 1 188 ? -3.725 3.498 -11.060 1.00 94.06 188 GLY A O 1
ATOM 1392 N N . PHE A 1 189 ? -1.894 2.284 -11.473 1.00 92.50 189 PHE A N 1
ATOM 1393 C CA . PHE A 1 189 ? -1.269 3.310 -12.326 1.00 92.50 189 PHE A CA 1
ATOM 1394 C C . PHE A 1 189 ? -2.009 3.534 -13.643 1.00 92.50 189 PHE A C 1
ATOM 1396 O O . PHE A 1 189 ? -1.928 4.627 -14.206 1.00 92.50 189 PHE A O 1
ATOM 1403 N N . SER A 1 190 ? -2.749 2.528 -14.105 1.00 89.38 190 SER A N 1
ATOM 1404 C CA . SER A 1 190 ? -3.532 2.583 -15.340 1.00 89.38 190 SER A CA 1
ATOM 1405 C C . SER A 1 190 ? -4.972 3.053 -15.121 1.00 89.38 190 SER A C 1
ATOM 1407 O O . SER A 1 190 ? -5.723 3.165 -16.087 1.00 89.38 190 SER A O 1
ATOM 1409 N N . SER A 1 191 ? -5.362 3.374 -13.880 1.00 90.50 191 SER A N 1
ATOM 1410 C CA . SER A 1 191 ? -6.704 3.882 -13.583 1.00 90.50 191 SER A CA 1
ATOM 1411 C C . SER A 1 191 ? -7.002 5.164 -14.376 1.00 90.50 191 SER A C 1
ATOM 1413 O O . SER A 1 191 ? -6.130 6.039 -14.468 1.00 90.50 191 SER A O 1
ATOM 1415 N N . PRO A 1 192 ? -8.227 5.348 -14.907 1.00 87.38 192 PRO A N 1
ATOM 1416 C CA . PRO A 1 192 ? -8.621 6.594 -15.565 1.00 87.38 192 PRO A CA 1
ATOM 1417 C C . PRO A 1 192 ? -8.691 7.774 -14.579 1.00 87.38 192 PRO A C 1
ATOM 1419 O O . PRO A 1 192 ? -8.481 8.925 -14.977 1.00 87.38 192 PRO A O 1
ATOM 1422 N N . HIS A 1 193 ? -8.877 7.508 -13.282 1.00 88.06 193 HIS A N 1
ATOM 1423 C CA . HIS A 1 193 ? -8.982 8.528 -12.237 1.00 88.06 193 HIS A CA 1
ATOM 1424 C C . HIS A 1 193 ? -7.612 8.910 -11.672 1.00 88.06 193 HIS A C 1
ATOM 1426 O O . HIS A 1 193 ? -6.818 8.060 -11.262 1.00 88.06 193 HIS A O 1
ATOM 1432 N N . TRP A 1 194 ? -7.313 10.211 -11.629 1.00 89.44 194 TRP A N 1
ATOM 1433 C CA . TRP A 1 194 ? -5.998 10.685 -11.188 1.00 89.44 194 TRP A CA 1
ATOM 1434 C C . TRP A 1 194 ? -5.754 10.402 -9.703 1.00 89.44 194 TRP A C 1
ATOM 1436 O O . TRP A 1 194 ? -4.625 10.116 -9.310 1.00 89.44 194 TRP A O 1
ATOM 1446 N N . GLU A 1 195 ? -6.807 10.459 -8.892 1.00 91.94 195 GLU A N 1
ATOM 1447 C CA . GLU A 1 195 ? -6.780 10.260 -7.448 1.00 91.94 195 GLU A CA 1
ATOM 1448 C C . GLU A 1 195 ? -6.292 8.853 -7.111 1.00 91.94 195 GLU A C 1
ATOM 1450 O O . GLU A 1 195 ? -5.451 8.681 -6.227 1.00 91.94 195 GLU A O 1
ATOM 1455 N N . VAL A 1 196 ? -6.793 7.863 -7.859 1.00 93.00 196 VAL A N 1
ATOM 1456 C CA . VAL A 1 196 ? -6.407 6.455 -7.742 1.00 93.00 196 VAL A CA 1
ATOM 1457 C C . VAL A 1 196 ? -4.949 6.293 -8.143 1.00 93.00 196 VAL A C 1
ATOM 1459 O O . VAL A 1 196 ? -4.164 5.781 -7.347 1.00 93.00 196 VAL A O 1
ATOM 1462 N N . ARG A 1 197 ? -4.546 6.826 -9.309 1.00 93.44 197 ARG A N 1
ATOM 1463 C CA . ARG A 1 197 ? -3.140 6.786 -9.752 1.00 93.44 197 ARG A CA 1
ATOM 1464 C C . ARG A 1 197 ? -2.198 7.392 -8.711 1.00 93.44 197 ARG A C 1
ATOM 1466 O O . ARG A 1 197 ? -1.145 6.824 -8.419 1.00 93.44 197 ARG A O 1
ATOM 1473 N N . ASN A 1 198 ? -2.570 8.528 -8.122 1.00 93.75 198 ASN A N 1
ATOM 1474 C CA . ASN A 1 198 ? -1.781 9.201 -7.093 1.00 93.75 198 ASN A CA 1
ATOM 1475 C C . ASN A 1 198 ? -1.685 8.373 -5.802 1.00 93.75 198 ASN A C 1
ATOM 1477 O O . ASN A 1 198 ? -0.587 8.169 -5.284 1.00 93.75 198 ASN A O 1
ATOM 1481 N N . ALA A 1 199 ? -2.807 7.862 -5.291 1.00 95.50 199 ALA A N 1
ATOM 1482 C CA . ALA A 1 199 ? -2.809 7.050 -4.077 1.00 95.50 199 ALA A CA 1
ATOM 1483 C C . ALA A 1 199 ? -2.030 5.738 -4.261 1.00 95.50 199 ALA A C 1
ATOM 1485 O O . ALA A 1 199 ? -1.207 5.392 -3.410 1.00 95.50 199 ALA A O 1
ATOM 1486 N N . ALA A 1 200 ? -2.200 5.076 -5.406 1.00 97.00 200 ALA A N 1
ATOM 1487 C CA . ALA A 1 200 ? -1.438 3.895 -5.789 1.00 97.00 200 ALA A CA 1
ATOM 1488 C C . ALA A 1 200 ? 0.069 4.195 -5.880 1.00 97.00 200 ALA A C 1
ATOM 1490 O O . ALA A 1 200 ? 0.882 3.445 -5.342 1.00 97.00 200 ALA A O 1
ATOM 1491 N N . THR A 1 201 ? 0.458 5.337 -6.461 1.00 95.75 201 THR A N 1
ATOM 1492 C CA . THR A 1 201 ? 1.867 5.779 -6.542 1.00 95.75 201 THR A CA 1
ATOM 1493 C C . THR A 1 201 ? 2.480 5.970 -5.157 1.00 95.75 201 THR A C 1
ATOM 1495 O O . THR A 1 201 ? 3.596 5.517 -4.895 1.00 95.75 201 THR A O 1
ATOM 1498 N N . LEU A 1 202 ? 1.751 6.603 -4.236 1.00 95.81 202 LEU A N 1
ATOM 1499 C CA . LEU A 1 202 ? 2.218 6.814 -2.866 1.00 95.81 202 LEU A CA 1
ATOM 1500 C C . LEU A 1 202 ? 2.312 5.498 -2.075 1.00 95.81 202 LEU A C 1
ATOM 1502 O O . LEU A 1 202 ? 3.250 5.329 -1.289 1.00 95.81 202 LEU A O 1
ATOM 1506 N N . ALA A 1 203 ? 1.379 4.564 -2.284 1.00 97.62 203 ALA A N 1
ATOM 1507 C CA . ALA A 1 203 ? 1.426 3.226 -1.694 1.00 97.62 203 ALA A CA 1
ATOM 1508 C C . ALA A 1 203 ? 2.606 2.405 -2.240 1.00 97.62 203 ALA A C 1
ATOM 1510 O O . ALA A 1 203 ? 3.369 1.829 -1.463 1.00 97.62 203 ALA A O 1
ATOM 1511 N N . PHE A 1 204 ? 2.826 2.427 -3.556 1.00 96.56 204 PHE A N 1
ATOM 1512 C CA . PHE A 1 204 ? 3.977 1.797 -4.200 1.00 96.56 204 PHE A CA 1
ATOM 1513 C C . PHE A 1 204 ? 5.302 2.365 -3.678 1.00 96.56 204 PHE A C 1
ATOM 1515 O O . PHE A 1 204 ? 6.211 1.612 -3.338 1.00 96.56 204 PHE A O 1
ATOM 1522 N N . ALA A 1 205 ? 5.415 3.687 -3.525 1.00 94.12 205 ALA A N 1
ATOM 1523 C CA . ALA A 1 205 ? 6.615 4.305 -2.967 1.00 94.12 205 ALA A CA 1
ATOM 1524 C C . ALA A 1 205 ? 6.912 3.827 -1.530 1.00 94.12 205 ALA A C 1
ATOM 1526 O O . ALA A 1 205 ? 8.075 3.564 -1.208 1.00 94.12 205 ALA A O 1
ATOM 1527 N N . ALA A 1 206 ? 5.882 3.671 -0.686 1.00 94.56 206 ALA A N 1
ATOM 1528 C CA . ALA A 1 206 ? 6.021 3.108 0.661 1.00 94.56 206 ALA A CA 1
ATOM 1529 C C . ALA A 1 206 ? 6.518 1.656 0.627 1.00 94.56 206 ALA A C 1
ATOM 1531 O O . ALA A 1 206 ? 7.474 1.311 1.324 1.00 94.56 206 ALA A O 1
ATOM 1532 N N . LEU A 1 207 ? 5.919 0.832 -0.237 1.00 94.75 207 LEU A N 1
ATOM 1533 C CA . LEU A 1 207 ? 6.335 -0.548 -0.478 1.00 94.75 207 LEU A CA 1
ATOM 1534 C C . LEU A 1 207 ? 7.799 -0.630 -0.914 1.00 94.75 207 LEU A C 1
ATOM 1536 O O . LEU A 1 207 ? 8.559 -1.402 -0.337 1.00 94.75 207 LEU A O 1
ATOM 1540 N N . LEU A 1 208 ? 8.229 0.211 -1.859 1.00 90.25 208 LEU A N 1
ATOM 1541 C CA . LEU A 1 208 ? 9.617 0.231 -2.318 1.00 90.25 208 LEU A CA 1
ATOM 1542 C C . LEU A 1 208 ? 10.608 0.609 -1.215 1.00 90.25 208 LEU A C 1
ATOM 1544 O O . LEU A 1 208 ? 11.695 0.040 -1.145 1.00 90.25 208 LEU A O 1
ATOM 1548 N N . VAL A 1 209 ? 10.267 1.574 -0.357 1.00 89.00 209 VAL A N 1
ATOM 1549 C CA . VAL A 1 209 ? 11.104 1.915 0.806 1.00 89.00 209 VAL A CA 1
ATOM 1550 C C . VAL A 1 209 ? 11.200 0.734 1.769 1.00 89.00 209 VAL A C 1
ATOM 1552 O O . VAL A 1 209 ? 12.284 0.465 2.28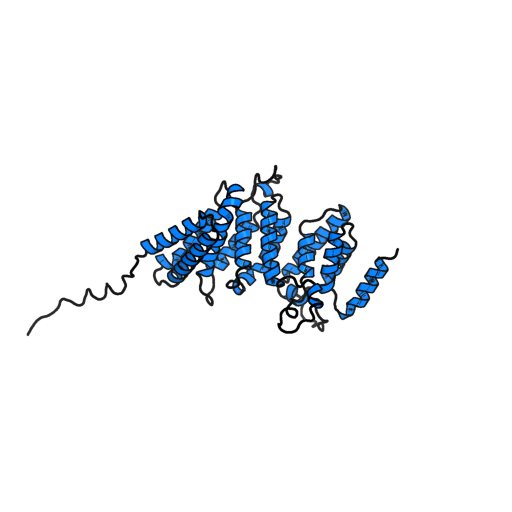1 1.00 89.00 209 VAL A O 1
ATOM 1555 N N . LYS A 1 210 ? 10.103 0.001 1.977 1.00 88.88 210 LYS A N 1
ATOM 1556 C CA . LYS A 1 210 ? 10.077 -1.182 2.839 1.00 88.88 210 LYS A CA 1
ATOM 1557 C C . LYS A 1 210 ? 10.957 -2.317 2.306 1.00 88.88 210 LYS A C 1
ATOM 1559 O O . LYS A 1 210 ? 11.687 -2.920 3.088 1.00 88.88 210 LYS A O 1
ATOM 1564 N N . VAL A 1 211 ? 10.889 -2.618 1.007 1.00 88.81 211 VAL A N 1
ATOM 1565 C CA . VAL A 1 211 ? 11.579 -3.787 0.424 1.00 88.81 211 VAL A CA 1
ATOM 1566 C C . VAL A 1 211 ? 13.001 -3.504 -0.046 1.00 88.81 211 VAL A C 1
ATOM 1568 O O . VAL A 1 211 ? 13.853 -4.373 0.092 1.00 88.81 211 VAL A O 1
ATOM 1571 N N . CYS A 1 212 ? 13.281 -2.305 -0.562 1.00 83.31 212 CYS A N 1
ATOM 1572 C CA . CYS A 1 212 ? 14.606 -1.942 -1.080 1.00 83.31 212 CYS A CA 1
ATOM 1573 C C . CYS A 1 212 ? 15.400 -1.026 -0.130 1.00 83.31 212 CYS A C 1
ATOM 1575 O O . CYS A 1 212 ? 16.562 -0.727 -0.404 1.00 83.31 212 CYS A O 1
ATOM 1577 N N . GLY A 1 213 ? 14.794 -0.545 0.962 1.00 76.00 213 GLY A N 1
ATOM 1578 C CA . GLY A 1 213 ? 15.350 0.534 1.787 1.00 76.00 213 GLY A CA 1
ATOM 1579 C C . GLY A 1 213 ? 15.209 1.905 1.116 1.00 76.00 213 GLY A C 1
ATOM 1580 O O . GLY A 1 213 ? 14.738 2.006 -0.016 1.00 76.00 213 GLY A O 1
ATOM 1581 N N . PHE A 1 214 ? 15.593 2.992 1.792 1.00 66.19 214 PHE A N 1
ATOM 1582 C CA . PHE A 1 214 ? 15.627 4.335 1.184 1.00 66.19 214 PHE A CA 1
ATOM 1583 C C . PHE A 1 214 ? 16.596 4.377 -0.010 1.00 66.19 214 PHE A C 1
ATOM 1585 O O . PHE A 1 214 ? 17.534 3.588 -0.054 1.00 66.19 214 PHE A O 1
ATOM 1592 N N . MET A 1 215 ? 16.331 5.244 -1.001 1.00 52.47 215 MET A N 1
ATOM 1593 C CA . MET A 1 215 ? 17.088 5.300 -2.262 1.00 52.47 215 MET A CA 1
ATOM 1594 C C . MET A 1 215 ? 18.599 5.229 -2.017 1.00 52.47 215 MET A C 1
ATOM 1596 O O . MET A 1 215 ? 19.195 6.161 -1.487 1.00 52.47 215 MET A O 1
ATOM 1600 N N . ASN A 1 216 ? 19.211 4.138 -2.475 1.00 49.34 216 ASN A N 1
ATOM 1601 C CA . ASN A 1 216 ? 20.644 4.058 -2.701 1.00 49.34 216 ASN A CA 1
ATOM 1602 C C . ASN A 1 216 ? 20.926 4.822 -4.000 1.00 49.34 216 ASN A C 1
ATOM 1604 O O . ASN A 1 216 ? 21.121 4.214 -5.049 1.00 49.34 216 ASN A O 1
ATOM 1608 N N . THR A 1 217 ? 20.849 6.156 -3.988 1.00 41.47 217 THR A N 1
ATOM 1609 C CA . THR A 1 217 ? 21.366 6.919 -5.129 1.00 41.47 217 THR A CA 1
ATOM 1610 C C . THR A 1 217 ? 22.844 6.572 -5.266 1.00 41.47 217 THR A C 1
ATOM 1612 O O . THR A 1 217 ? 23.578 6.561 -4.275 1.00 41.47 217 THR A O 1
ATOM 1615 N N . ALA A 1 218 ? 23.273 6.235 -6.484 1.00 42.19 218 ALA A N 1
ATOM 1616 C CA . ALA A 1 218 ? 24.652 5.853 -6.789 1.00 42.19 218 ALA A CA 1
ATOM 1617 C C . ALA A 1 218 ? 25.684 6.900 -6.310 1.00 42.19 218 ALA A C 1
ATOM 1619 O O . ALA A 1 218 ? 26.829 6.553 -6.033 1.00 42.19 218 ALA A O 1
ATOM 1620 N N . ASP A 1 219 ? 25.256 8.146 -6.084 1.00 40.38 219 ASP A N 1
ATOM 1621 C CA . ASP A 1 219 ? 26.061 9.219 -5.490 1.00 40.38 219 ASP A CA 1
ATOM 1622 C C . ASP A 1 219 ? 26.514 8.926 -4.049 1.00 40.38 219 ASP A C 1
ATOM 1624 O O . ASP A 1 219 ? 27.532 9.448 -3.595 1.00 40.38 219 ASP A O 1
ATOM 1628 N N . SER A 1 220 ? 25.847 8.015 -3.336 1.00 41.41 220 SER A N 1
ATOM 1629 C CA . SER A 1 220 ? 26.275 7.561 -2.005 1.00 41.41 220 SER A CA 1
ATOM 1630 C C . SER A 1 220 ? 27.584 6.757 -2.035 1.00 41.41 220 SER A C 1
ATOM 1632 O O . SER A 1 220 ? 28.212 6.581 -0.992 1.00 41.41 220 SER A O 1
ATOM 1634 N N . ALA A 1 221 ? 28.047 6.306 -3.209 1.00 43.22 221 ALA A N 1
ATOM 1635 C CA . ALA A 1 221 ? 29.368 5.690 -3.363 1.00 43.22 221 ALA A CA 1
ATOM 1636 C C . ALA A 1 221 ? 30.522 6.713 -3.300 1.00 43.22 221 ALA A C 1
ATOM 1638 O O . ALA A 1 221 ? 31.672 6.327 -3.094 1.00 43.22 221 ALA A O 1
ATOM 1639 N N . SER A 1 222 ? 30.229 8.013 -3.438 1.00 39.28 222 SER A N 1
ATOM 1640 C CA . SER A 1 222 ? 31.222 9.096 -3.362 1.00 39.28 222 SER A CA 1
ATOM 1641 C C . SER A 1 222 ? 31.418 9.672 -1.952 1.00 39.28 222 SER A C 1
ATOM 1643 O O . SER A 1 222 ? 32.365 10.424 -1.717 1.00 39.28 222 SER A O 1
ATOM 1645 N N . SER A 1 223 ? 30.592 9.269 -0.979 1.00 35.50 223 SER A N 1
ATOM 1646 C CA . SER A 1 223 ? 30.777 9.627 0.429 1.00 35.50 223 SER A CA 1
ATOM 1647 C C . SER A 1 223 ? 31.908 8.794 1.048 1.00 35.50 223 SER A C 1
ATOM 1649 O O . SER A 1 223 ? 31.701 7.815 1.763 1.00 35.50 223 SER A O 1
ATOM 1651 N N . LYS A 1 224 ? 33.152 9.198 0.769 1.00 39.66 224 LYS A N 1
ATOM 1652 C CA . LYS A 1 224 ? 34.292 8.952 1.658 1.00 39.66 224 LYS A CA 1
ATOM 1653 C C . LYS A 1 224 ? 34.090 9.806 2.912 1.00 39.66 224 LYS A C 1
ATOM 1655 O O . LYS A 1 224 ? 34.596 10.917 2.999 1.00 39.66 224 LYS A O 1
ATOM 1660 N N . SER A 1 225 ? 33.328 9.305 3.874 1.00 32.31 225 SER A N 1
ATOM 1661 C CA . SER A 1 225 ? 33.276 9.859 5.226 1.00 32.31 225 SER A CA 1
ATOM 1662 C C . SER A 1 225 ? 33.073 8.722 6.218 1.00 32.31 225 SER A C 1
ATOM 1664 O O . SER A 1 225 ? 32.265 7.820 5.998 1.00 32.31 225 SER A O 1
ATOM 1666 N N . GLY A 1 226 ? 33.890 8.720 7.266 1.00 32.81 226 GLY A N 1
ATOM 1667 C CA . GLY A 1 226 ? 33.957 7.659 8.256 1.00 32.81 226 GLY A CA 1
ATOM 1668 C C . GLY A 1 226 ? 32.699 7.570 9.122 1.00 32.81 226 GLY A C 1
ATOM 1669 O O . GLY A 1 226 ? 32.040 8.566 9.394 1.00 32.81 226 GLY A O 1
ATOM 1670 N N . GLY A 1 227 ? 32.425 6.352 9.597 1.00 33.12 227 GLY A N 1
ATOM 1671 C CA . GLY A 1 227 ? 31.493 6.079 10.692 1.00 33.12 227 GLY A CA 1
ATOM 1672 C C . GLY A 1 227 ? 30.020 5.946 10.291 1.00 33.12 227 GLY A C 1
ATOM 1673 O O . GLY A 1 227 ? 29.293 6.928 10.271 1.00 33.12 227 GLY A O 1
ATOM 1674 N N . GLY A 1 228 ? 29.550 4.706 10.075 1.00 30.45 228 GLY A N 1
ATOM 1675 C CA . GLY A 1 228 ? 28.113 4.383 10.184 1.00 30.45 228 GLY A CA 1
ATOM 1676 C C . GLY A 1 228 ? 27.428 3.671 9.005 1.00 30.45 228 GLY A C 1
ATOM 1677 O O . GLY A 1 228 ? 26.462 4.175 8.456 1.00 30.45 228 GLY A O 1
ATOM 1678 N N . GLY A 1 229 ? 27.870 2.464 8.638 1.00 34.78 229 GLY A N 1
ATOM 1679 C CA . GLY A 1 229 ? 27.007 1.280 8.434 1.00 34.78 229 GLY A CA 1
ATOM 1680 C C . GLY A 1 229 ? 25.738 1.250 7.547 1.00 34.78 229 GLY A C 1
ATOM 1681 O O . GLY A 1 229 ? 25.038 0.243 7.646 1.00 34.78 229 GLY A O 1
ATOM 1682 N N . THR A 1 230 ? 25.396 2.224 6.695 1.00 43.22 230 THR A N 1
ATOM 1683 C CA . THR A 1 230 ? 24.115 2.183 5.934 1.00 43.22 230 THR A CA 1
ATOM 1684 C C . THR A 1 230 ? 24.244 1.867 4.436 1.00 43.22 230 THR A C 1
ATOM 1686 O O . THR A 1 230 ? 23.395 1.161 3.900 1.00 43.22 230 THR A O 1
ATOM 1689 N N . GLY A 1 231 ? 25.339 2.243 3.763 1.00 41.50 231 GLY A N 1
ATOM 1690 C CA . GLY A 1 231 ? 25.542 1.967 2.323 1.00 41.50 231 GLY A CA 1
ATOM 1691 C C . GLY A 1 231 ? 25.854 0.502 1.946 1.00 41.50 231 GLY A C 1
ATOM 1692 O O . GLY A 1 231 ? 25.928 0.156 0.765 1.00 41.50 231 GLY A O 1
ATOM 1693 N N . ARG A 1 232 ? 26.044 -0.391 2.931 1.00 46.06 232 ARG A N 1
ATOM 1694 C CA . ARG A 1 232 ? 26.382 -1.822 2.734 1.00 46.06 232 ARG A CA 1
ATOM 1695 C C . ARG A 1 232 ? 25.179 -2.780 2.841 1.00 46.06 232 ARG A C 1
ATOM 1697 O O . ARG A 1 232 ? 25.396 -3.983 2.818 1.00 46.06 232 ARG A O 1
ATOM 1704 N N . ARG A 1 233 ? 23.937 -2.284 2.959 1.00 60.03 233 ARG A N 1
ATOM 1705 C CA . ARG A 1 233 ? 22.726 -3.098 3.247 1.00 60.03 233 ARG A CA 1
ATOM 1706 C C . ARG A 1 233 ? 21.609 -3.013 2.189 1.00 60.03 233 ARG A C 1
ATOM 1708 O O . ARG A 1 233 ? 20.441 -3.173 2.522 1.00 60.03 233 ARG A O 1
ATOM 1715 N N . GLY A 1 234 ? 21.931 -2.712 0.932 1.00 71.12 234 GLY A N 1
ATOM 1716 C CA . GLY A 1 234 ? 20.932 -2.776 -0.146 1.00 71.12 234 GLY A CA 1
ATOM 1717 C C . GLY A 1 234 ? 20.620 -4.228 -0.520 1.00 71.12 234 GLY A C 1
ATOM 1718 O O . GLY A 1 234 ? 21.546 -5.032 -0.585 1.00 71.12 234 GLY A O 1
ATOM 1719 N N . VAL A 1 235 ? 19.349 -4.544 -0.771 1.00 86.88 235 VAL A N 1
ATOM 1720 C CA . VAL A 1 235 ? 18.908 -5.885 -1.196 1.00 86.88 235 VAL A CA 1
ATOM 1721 C C . VAL A 1 235 ? 19.423 -6.171 -2.609 1.00 86.88 235 VAL A C 1
ATOM 1723 O O . VAL A 1 235 ? 19.311 -5.324 -3.501 1.00 86.88 235 VAL A O 1
ATOM 1726 N N . THR A 1 236 ? 20.028 -7.341 -2.813 1.00 89.25 236 THR A N 1
ATOM 1727 C CA . THR A 1 236 ? 20.465 -7.775 -4.150 1.00 89.25 236 THR A CA 1
ATOM 1728 C C . THR A 1 236 ? 19.279 -8.217 -5.003 1.00 89.25 236 THR A C 1
ATOM 1730 O O . THR A 1 236 ? 18.232 -8.598 -4.479 1.00 89.25 236 THR A O 1
ATOM 1733 N N . ALA A 1 237 ? 19.426 -8.180 -6.327 1.00 88.81 237 ALA A N 1
ATOM 1734 C CA . ALA A 1 237 ? 18.356 -8.610 -7.217 1.00 88.81 237 ALA A CA 1
ATOM 1735 C C . ALA A 1 237 ? 17.985 -10.093 -7.014 1.00 88.81 237 ALA A C 1
ATOM 1737 O O . ALA A 1 237 ? 16.799 -10.414 -6.981 1.00 88.81 237 ALA A O 1
ATOM 1738 N N . ASP A 1 238 ? 18.964 -10.978 -6.779 1.00 87.56 238 ASP A N 1
ATOM 1739 C CA . ASP A 1 238 ? 18.684 -12.383 -6.431 1.00 87.56 238 ASP A CA 1
ATOM 1740 C C . ASP A 1 238 ? 17.901 -12.506 -5.118 1.00 87.56 238 ASP A C 1
ATOM 1742 O O . ASP A 1 238 ? 16.911 -13.226 -5.072 1.00 87.56 238 ASP A O 1
ATOM 1746 N N . GLU A 1 239 ? 18.308 -11.813 -4.047 1.00 88.31 239 GLU A N 1
ATOM 1747 C CA . GLU A 1 239 ? 17.594 -11.876 -2.760 1.00 88.31 239 GLU A CA 1
ATOM 1748 C C . GLU A 1 239 ? 16.154 -11.371 -2.879 1.00 88.31 239 GLU A C 1
ATOM 1750 O O . GLU A 1 239 ? 15.244 -11.943 -2.277 1.00 88.31 239 GLU A O 1
ATOM 1755 N N . PHE A 1 240 ? 15.942 -10.307 -3.659 1.00 90.50 240 PHE A N 1
ATOM 1756 C CA . PHE A 1 240 ? 14.619 -9.739 -3.883 1.00 90.50 240 PHE A CA 1
ATOM 1757 C C . PHE A 1 240 ? 13.701 -10.726 -4.610 1.00 90.50 240 PHE A C 1
ATOM 1759 O O . PHE A 1 240 ? 12.618 -11.028 -4.112 1.00 90.50 240 PHE A O 1
ATOM 1766 N N . PHE A 1 241 ? 14.135 -11.265 -5.752 1.00 90.69 241 PHE A N 1
ATOM 1767 C CA . PHE A 1 241 ? 13.299 -12.160 -6.557 1.00 90.69 241 PHE A CA 1
ATOM 1768 C C . PHE A 1 241 ? 13.209 -13.582 -6.000 1.00 90.69 241 PHE A C 1
ATOM 1770 O O . PHE A 1 241 ? 12.212 -14.253 -6.232 1.00 90.69 241 PHE A O 1
ATOM 1777 N N . HIS A 1 242 ? 14.179 -14.024 -5.196 1.00 88.25 242 HIS A N 1
ATOM 1778 C CA . HIS A 1 242 ? 14.041 -15.256 -4.420 1.00 88.25 242 HIS A CA 1
ATOM 1779 C C . HIS A 1 242 ? 12.957 -15.125 -3.341 1.00 88.25 242 HIS A C 1
ATOM 1781 O O . HIS A 1 242 ? 12.230 -16.075 -3.071 1.00 88.25 242 HIS A O 1
ATOM 1787 N N . ARG A 1 243 ? 12.825 -13.940 -2.731 1.00 87.56 243 ARG A N 1
ATOM 1788 C CA . ARG A 1 243 ? 11.785 -13.667 -1.731 1.00 87.56 243 ARG A CA 1
ATOM 1789 C C . ARG A 1 243 ? 10.404 -13.423 -2.347 1.00 87.56 243 ARG A C 1
ATOM 1791 O O . ARG A 1 243 ? 9.409 -13.721 -1.696 1.00 87.56 243 ARG A O 1
ATOM 1798 N N . PHE A 1 244 ? 10.353 -12.850 -3.547 1.00 89.38 244 PHE A N 1
ATOM 1799 C CA . PHE A 1 244 ? 9.126 -12.459 -4.248 1.00 89.38 244 PHE A CA 1
ATOM 1800 C C . PHE A 1 244 ? 9.114 -13.051 -5.666 1.00 89.38 244 PHE A C 1
ATOM 1802 O O . PHE A 1 244 ? 9.209 -12.327 -6.662 1.00 89.38 244 PHE A O 1
ATOM 1809 N N . CYS A 1 245 ? 9.062 -14.380 -5.764 1.00 88.81 245 CYS A N 1
ATOM 1810 C CA . CYS A 1 245 ? 9.199 -15.103 -7.030 1.00 88.81 245 CYS A CA 1
ATOM 1811 C C . CYS A 1 245 ? 8.046 -14.822 -8.004 1.00 88.81 245 CYS A C 1
ATOM 1813 O O . CYS A 1 245 ? 8.294 -14.517 -9.168 1.00 88.81 245 CYS A O 1
ATOM 1815 N N . ASP A 1 246 ? 6.795 -14.810 -7.541 1.00 88.19 246 ASP A N 1
ATOM 1816 C CA . ASP A 1 246 ? 5.653 -14.504 -8.412 1.00 88.19 246 ASP A CA 1
ATOM 1817 C C . ASP A 1 246 ? 5.654 -13.036 -8.867 1.00 88.19 246 ASP A C 1
ATOM 1819 O O . ASP A 1 246 ? 5.062 -12.685 -9.894 1.00 88.19 246 ASP A O 1
ATOM 1823 N N . LEU A 1 247 ? 6.330 -12.157 -8.115 1.00 92.00 247 LEU A N 1
ATOM 1824 C CA . LEU A 1 247 ? 6.520 -10.771 -8.520 1.00 92.00 247 LEU A CA 1
ATOM 1825 C C . LEU A 1 247 ? 7.470 -10.654 -9.709 1.00 92.00 247 LEU A C 1
ATOM 1827 O O . LEU A 1 247 ? 7.249 -9.788 -10.548 1.00 92.00 247 LEU A O 1
ATOM 1831 N N . HIS A 1 248 ? 8.495 -11.509 -9.804 1.00 93.06 248 HIS A N 1
ATOM 1832 C CA . HIS A 1 248 ? 9.408 -11.528 -10.954 1.00 93.06 248 HIS A CA 1
ATOM 1833 C C . HIS A 1 248 ? 8.624 -11.663 -12.257 1.00 93.06 248 HIS A C 1
ATOM 1835 O O . HIS A 1 248 ? 8.695 -10.772 -13.103 1.00 93.06 248 HIS A O 1
ATOM 1841 N N . ARG A 1 249 ? 7.800 -12.713 -12.362 1.00 91.56 249 ARG A N 1
ATOM 1842 C CA . ARG A 1 249 ? 7.004 -12.986 -13.561 1.00 91.56 249 ARG A CA 1
ATOM 1843 C C . ARG A 1 249 ? 6.053 -11.838 -13.883 1.00 91.56 249 ARG A C 1
ATOM 1845 O O . ARG A 1 249 ? 6.044 -11.353 -15.007 1.00 91.56 249 ARG A O 1
ATOM 1852 N N . PHE A 1 250 ? 5.311 -11.357 -12.884 1.00 94.00 250 PHE A N 1
ATOM 1853 C CA . PHE A 1 250 ? 4.393 -10.232 -13.065 1.00 94.00 250 PHE A CA 1
ATOM 1854 C C . PHE A 1 250 ? 5.097 -8.976 -13.602 1.00 94.00 250 PHE A C 1
ATOM 1856 O O . PHE A 1 250 ? 4.608 -8.333 -14.526 1.00 94.00 250 PHE A O 1
ATOM 1863 N N . LEU A 1 251 ? 6.251 -8.616 -13.033 1.00 94.56 251 LEU A N 1
ATOM 1864 C CA . LEU A 1 251 ? 7.003 -7.441 -13.470 1.00 94.56 251 LEU A CA 1
ATOM 1865 C C . LEU A 1 251 ? 7.588 -7.618 -14.864 1.00 94.56 251 LEU A C 1
ATOM 1867 O O . LEU A 1 251 ? 7.691 -6.637 -15.596 1.00 94.56 251 LEU A O 1
ATOM 1871 N N . LEU A 1 252 ? 8.007 -8.836 -15.208 1.00 93.75 252 LEU A N 1
ATOM 1872 C CA . LEU A 1 252 ? 8.539 -9.143 -16.525 1.00 93.75 252 LEU A CA 1
ATOM 1873 C C . LEU A 1 252 ? 7.450 -8.988 -17.592 1.00 93.75 252 LEU A C 1
ATOM 1875 O O . LEU A 1 252 ? 7.688 -8.318 -18.594 1.00 93.75 252 LEU A O 1
ATOM 1879 N N . ASP A 1 253 ? 6.251 -9.512 -17.326 1.00 93.44 253 ASP A N 1
ATOM 1880 C CA . ASP A 1 253 ? 5.083 -9.387 -18.204 1.00 93.44 253 ASP A CA 1
ATOM 1881 C C . ASP A 1 253 ? 4.671 -7.910 -18.383 1.00 93.44 253 ASP A C 1
ATOM 1883 O O . ASP A 1 253 ? 4.512 -7.432 -19.509 1.00 93.44 253 ASP A O 1
ATOM 1887 N N . GLU A 1 254 ? 4.577 -7.145 -17.287 1.00 93.19 254 GLU A N 1
ATOM 1888 C CA . GLU A 1 254 ? 4.264 -5.707 -17.328 1.00 93.19 254 GLU A CA 1
ATOM 1889 C C . GLU A 1 254 ? 5.338 -4.894 -18.069 1.00 93.19 254 GLU A C 1
ATOM 1891 O O . GLU A 1 254 ? 5.019 -3.965 -18.816 1.00 93.19 254 GLU A O 1
ATOM 1896 N N . LEU A 1 255 ? 6.620 -5.223 -17.873 1.00 93.06 255 LEU A N 1
ATOM 1897 C CA . LEU A 1 255 ? 7.720 -4.538 -18.545 1.00 93.06 255 LEU A CA 1
ATOM 1898 C C . LEU A 1 255 ? 7.756 -4.877 -20.039 1.00 93.06 255 LEU A C 1
ATOM 1900 O O . LEU A 1 255 ? 8.016 -3.985 -20.845 1.00 93.06 255 LEU A O 1
ATOM 1904 N N . ALA A 1 256 ? 7.467 -6.127 -20.413 1.00 93.06 256 ALA A N 1
ATOM 1905 C CA . ALA A 1 256 ? 7.365 -6.557 -21.805 1.00 93.06 256 ALA A CA 1
ATOM 1906 C C . ALA A 1 256 ? 6.243 -5.803 -22.527 1.00 93.06 256 ALA A C 1
ATOM 1908 O O . ALA A 1 256 ? 6.502 -5.147 -23.536 1.00 93.06 256 ALA A O 1
ATOM 1909 N N . ALA A 1 257 ? 5.037 -5.786 -21.950 1.00 91.25 257 ALA A N 1
ATOM 1910 C CA . ALA A 1 257 ? 3.902 -5.043 -22.494 1.00 91.25 257 ALA A CA 1
ATOM 1911 C C . ALA A 1 257 ? 4.198 -3.536 -22.615 1.00 91.25 257 ALA A C 1
ATOM 1913 O O . ALA A 1 257 ? 3.863 -2.900 -23.619 1.00 91.25 257 ALA A O 1
ATOM 1914 N N . ALA A 1 258 ? 4.872 -2.957 -21.616 1.00 89.56 258 ALA A N 1
ATOM 1915 C CA . ALA A 1 258 ? 5.300 -1.564 -21.650 1.00 89.56 258 ALA A CA 1
ATOM 1916 C C . ALA A 1 258 ? 6.340 -1.285 -22.748 1.00 89.56 258 ALA A C 1
ATOM 1918 O O . ALA A 1 258 ? 6.271 -0.244 -23.406 1.00 89.56 258 ALA A O 1
ATOM 1919 N N . GLY A 1 259 ? 7.285 -2.203 -22.953 1.00 88.44 259 GLY A N 1
ATOM 1920 C CA . GLY A 1 259 ? 8.253 -2.144 -24.042 1.00 88.44 259 GLY A CA 1
ATOM 1921 C C . GLY A 1 259 ? 7.571 -2.212 -25.407 1.00 88.44 259 GLY A C 1
ATOM 1922 O O . GLY A 1 259 ? 7.877 -1.408 -26.282 1.00 88.44 259 GLY A O 1
ATOM 1923 N N . ASP A 1 260 ? 6.613 -3.121 -25.589 1.00 88.94 260 ASP A N 1
ATOM 1924 C CA . ASP A 1 260 ? 5.905 -3.291 -26.864 1.00 88.94 260 ASP A CA 1
ATOM 1925 C C . ASP A 1 260 ? 5.078 -2.042 -27.208 1.00 88.94 260 ASP A C 1
ATOM 1927 O O . ASP A 1 260 ? 5.061 -1.585 -28.353 1.00 88.94 260 ASP A O 1
ATOM 1931 N N . ALA A 1 261 ? 4.439 -1.427 -26.206 1.00 86.81 261 ALA A N 1
ATOM 1932 C CA . ALA A 1 261 ? 3.721 -0.164 -26.369 1.00 86.81 261 ALA A CA 1
ATOM 1933 C C . ALA A 1 261 ? 4.652 1.007 -26.739 1.00 86.81 261 ALA A C 1
ATOM 1935 O O . ALA A 1 261 ? 4.278 1.865 -27.552 1.00 86.81 261 ALA A O 1
ATOM 1936 N N . LEU A 1 262 ? 5.860 1.032 -26.167 1.00 85.44 262 LEU A N 1
ATOM 1937 C CA . LEU A 1 262 ? 6.879 2.031 -26.477 1.00 85.44 262 LEU A CA 1
ATOM 1938 C C . LEU A 1 262 ? 7.354 1.903 -27.930 1.00 85.44 262 LEU A C 1
ATOM 1940 O O . LEU A 1 262 ? 7.446 2.918 -28.620 1.00 85.44 262 LEU A O 1
ATOM 1944 N N . ASP A 1 263 ? 7.589 0.680 -28.403 1.00 84.06 263 ASP A N 1
ATOM 1945 C CA . ASP A 1 263 ? 8.073 0.412 -29.761 1.00 84.06 263 ASP A CA 1
ATOM 1946 C C . ASP A 1 263 ? 6.987 0.660 -30.817 1.00 84.06 263 ASP A C 1
ATOM 1948 O O . ASP A 1 263 ? 7.227 1.329 -31.822 1.00 84.06 263 ASP A O 1
ATOM 1952 N N . ALA A 1 264 ? 5.768 0.166 -30.579 1.00 84.44 264 ALA A N 1
ATOM 1953 C CA . ALA A 1 264 ? 4.687 0.229 -31.560 1.00 84.44 264 ALA A CA 1
ATOM 1954 C C . ALA A 1 264 ? 4.033 1.614 -31.664 1.00 84.44 264 ALA A C 1
ATOM 1956 O O . ALA A 1 264 ? 3.596 2.014 -32.743 1.00 84.44 264 ALA A O 1
ATOM 1957 N N . ARG A 1 265 ? 3.894 2.333 -30.541 1.00 77.12 265 ARG A N 1
ATOM 1958 C CA . ARG A 1 265 ? 3.073 3.558 -30.460 1.00 77.12 265 ARG A CA 1
ATOM 1959 C C . ARG A 1 265 ? 3.824 4.769 -29.913 1.00 77.12 265 ARG A C 1
ATOM 1961 O O . ARG A 1 265 ? 3.245 5.850 -29.850 1.00 77.12 265 ARG A O 1
ATOM 1968 N N . GLY A 1 266 ? 5.070 4.606 -29.461 1.00 78.44 266 GLY A N 1
ATOM 1969 C CA . GLY A 1 266 ? 5.771 5.640 -28.692 1.00 78.44 266 GLY A CA 1
ATOM 1970 C C . GLY A 1 266 ? 5.078 5.978 -27.367 1.00 78.44 266 GLY A C 1
ATOM 1971 O O . GLY A 1 266 ? 5.360 7.022 -26.778 1.00 78.44 266 GLY A O 1
ATOM 1972 N N . ALA A 1 267 ? 4.146 5.132 -26.916 1.00 80.94 267 ALA A N 1
ATOM 1973 C CA . ALA A 1 267 ? 3.313 5.389 -25.755 1.00 80.94 267 ALA A CA 1
ATOM 1974 C C . ALA A 1 267 ? 4.034 4.942 -24.481 1.00 80.94 267 ALA A C 1
ATOM 1976 O O . ALA A 1 267 ? 4.571 3.839 -24.403 1.00 80.94 267 ALA A O 1
ATOM 1977 N N . LEU A 1 268 ? 4.019 5.797 -23.460 1.00 83.88 268 LEU A N 1
ATOM 1978 C CA . LEU A 1 268 ? 4.573 5.469 -22.152 1.00 83.88 268 LEU A CA 1
ATOM 1979 C C . LEU A 1 268 ? 3.514 4.742 -21.327 1.00 83.88 268 LEU A C 1
ATOM 1981 O O . LEU A 1 268 ? 2.588 5.369 -20.814 1.00 83.88 268 LEU A O 1
ATOM 1985 N N . HIS A 1 269 ? 3.657 3.423 -21.196 1.00 85.50 269 HIS A N 1
ATOM 1986 C CA . HIS A 1 269 ? 2.808 2.652 -20.294 1.00 85.50 269 HIS A CA 1
ATOM 1987 C C . HIS A 1 269 ? 3.010 3.128 -18.839 1.00 85.50 269 HIS A C 1
ATOM 1989 O O . HIS A 1 269 ? 4.166 3.281 -18.421 1.00 85.50 269 HIS A O 1
ATOM 1995 N N . PRO A 1 270 ? 1.943 3.340 -18.044 1.00 86.50 270 PRO A N 1
ATOM 1996 C CA . PRO A 1 270 ? 2.056 3.863 -16.679 1.00 86.50 270 PRO A CA 1
ATOM 1997 C C . PRO A 1 270 ? 2.974 3.045 -15.756 1.00 86.50 270 PRO A C 1
ATOM 1999 O O . PRO A 1 270 ? 3.660 3.622 -14.913 1.00 86.50 270 PRO A O 1
ATOM 2002 N N . SER A 1 271 ? 3.056 1.723 -15.952 1.00 86.50 271 SER A N 1
ATOM 2003 C CA . SER A 1 271 ? 3.924 0.827 -15.169 1.00 86.50 271 SER A CA 1
ATOM 2004 C C . SER A 1 271 ? 5.418 0.923 -15.512 1.00 86.50 271 SER A C 1
ATOM 2006 O O . SER A 1 271 ? 6.245 0.511 -14.700 1.00 86.50 271 SER A O 1
ATOM 2008 N N . LEU A 1 272 ? 5.801 1.487 -16.669 1.00 90.56 272 LEU A N 1
ATOM 2009 C CA . LEU A 1 272 ? 7.185 1.450 -17.169 1.00 90.56 272 LEU A CA 1
ATOM 2010 C C . LEU A 1 272 ? 8.183 2.083 -16.189 1.00 90.56 272 LEU A C 1
ATOM 2012 O O . LEU A 1 272 ? 9.132 1.443 -15.738 1.00 90.56 272 LEU A O 1
ATOM 2016 N N . TYR A 1 273 ? 7.968 3.353 -15.840 1.00 89.25 273 TYR A N 1
ATOM 2017 C CA . TYR A 1 273 ? 8.854 4.077 -14.928 1.00 89.25 273 TYR A CA 1
ATOM 2018 C C . TYR A 1 273 ? 8.904 3.465 -13.524 1.00 89.25 273 TYR A C 1
ATOM 2020 O O . TYR A 1 273 ? 10.010 3.314 -13.008 1.00 89.25 273 TYR A O 1
ATOM 2028 N N . PRO A 1 274 ? 7.770 3.102 -12.896 1.00 90.94 274 PRO A N 1
ATOM 2029 C CA . PRO A 1 274 ? 7.763 2.411 -11.611 1.00 90.94 274 PRO A CA 1
ATOM 2030 C C . PRO A 1 274 ? 8.608 1.134 -11.577 1.00 90.94 274 PRO A C 1
ATOM 2032 O O . PRO A 1 274 ? 9.374 0.953 -10.628 1.00 90.94 274 PRO A O 1
ATOM 2035 N N . ILE A 1 275 ? 8.534 0.291 -12.615 1.00 93.50 275 ILE A N 1
ATOM 2036 C CA . ILE A 1 275 ? 9.341 -0.937 -12.700 1.00 93.50 275 ILE A CA 1
ATOM 2037 C C . ILE A 1 275 ? 10.825 -0.584 -12.789 1.00 93.50 275 ILE A C 1
ATOM 2039 O O . ILE A 1 275 ? 11.615 -1.048 -11.968 1.00 93.50 275 ILE A O 1
ATOM 2043 N N . LEU A 1 276 ? 11.209 0.295 -13.721 1.00 92.88 276 LEU A N 1
ATOM 2044 C CA . LEU A 1 276 ? 12.606 0.719 -13.874 1.00 92.88 276 LEU A CA 1
ATOM 2045 C C . LEU A 1 276 ? 13.148 1.371 -12.589 1.00 92.88 276 LEU A C 1
ATOM 2047 O O . LEU A 1 276 ? 14.274 1.100 -12.173 1.00 92.88 276 LEU A O 1
ATOM 2051 N N . ALA A 1 277 ? 12.340 2.198 -11.921 1.00 89.69 277 ALA A N 1
ATOM 2052 C CA . ALA A 1 277 ? 12.700 2.839 -10.662 1.00 89.69 277 ALA A CA 1
ATOM 2053 C C . ALA A 1 277 ? 12.906 1.815 -9.538 1.00 89.69 277 ALA A C 1
ATOM 2055 O O . ALA A 1 277 ? 13.866 1.938 -8.778 1.00 89.69 277 ALA A O 1
ATOM 2056 N N . MET A 1 278 ? 12.054 0.794 -9.442 1.00 91.50 278 MET A N 1
ATOM 2057 C CA . MET A 1 278 ? 12.226 -0.290 -8.476 1.00 91.50 278 MET A CA 1
ATOM 2058 C C . MET A 1 278 ? 13.503 -1.085 -8.742 1.00 91.50 278 MET A C 1
ATOM 2060 O O . MET A 1 278 ? 14.316 -1.228 -7.829 1.00 91.50 278 MET A O 1
ATOM 2064 N N . LEU A 1 279 ? 13.705 -1.540 -9.984 1.00 92.50 279 LEU A N 1
ATOM 2065 C CA . LEU A 1 279 ? 14.892 -2.302 -10.374 1.00 92.50 279 LEU A CA 1
ATOM 2066 C C . LEU A 1 279 ? 16.168 -1.516 -10.064 1.00 92.50 279 LEU A C 1
ATOM 2068 O O . LEU A 1 279 ? 17.085 -2.059 -9.462 1.00 92.50 279 LEU A O 1
ATOM 2072 N N . SER A 1 280 ? 16.189 -0.209 -10.351 1.00 91.38 280 SER A N 1
ATOM 2073 C CA . SER A 1 280 ? 17.351 0.654 -10.090 1.00 91.38 280 SER A CA 1
ATOM 2074 C C . SER A 1 280 ? 17.743 0.808 -8.613 1.00 91.38 280 SER A C 1
ATOM 2076 O O . SER A 1 280 ? 18.819 1.325 -8.322 1.00 91.38 280 SER A O 1
ATOM 2078 N N . ARG A 1 281 ? 16.883 0.397 -7.669 1.00 88.56 281 ARG A N 1
ATOM 2079 C CA . ARG A 1 281 ? 17.166 0.450 -6.222 1.00 88.56 281 ARG A CA 1
ATOM 2080 C C . ARG A 1 281 ? 17.786 -0.838 -5.686 1.00 88.56 281 ARG A C 1
ATOM 2082 O O . ARG A 1 281 ? 18.221 -0.851 -4.533 1.00 88.56 281 ARG A O 1
ATOM 2089 N N . LEU A 1 282 ? 17.803 -1.898 -6.492 1.00 90.12 282 LEU A N 1
ATOM 2090 C CA . LEU A 1 282 ? 18.432 -3.169 -6.156 1.00 90.12 282 LEU A CA 1
ATOM 2091 C C . LEU A 1 282 ? 19.954 -3.068 -6.306 1.00 90.12 282 LEU A C 1
ATOM 2093 O O . LEU A 1 282 ? 20.489 -2.105 -6.858 1.00 90.12 282 LEU A O 1
ATOM 2097 N N . ARG A 1 283 ? 20.668 -4.076 -5.806 1.00 87.81 283 ARG A N 1
ATOM 2098 C CA . ARG A 1 283 ? 22.108 -4.241 -6.030 1.00 87.81 283 ARG A CA 1
ATOM 2099 C C . ARG A 1 283 ? 22.392 -5.406 -6.967 1.00 87.81 283 ARG A C 1
ATOM 2101 O O . ARG A 1 283 ? 21.690 -6.413 -6.931 1.00 87.81 283 ARG A O 1
ATOM 2108 N N . ALA A 1 284 ? 23.482 -5.280 -7.720 1.00 85.81 284 ALA A N 1
ATOM 2109 C CA . ALA A 1 284 ? 24.031 -6.383 -8.492 1.00 85.81 284 ALA A CA 1
ATOM 2110 C C . ALA A 1 284 ? 24.384 -7.552 -7.570 1.00 85.81 284 ALA A C 1
ATOM 2112 O O . ALA A 1 284 ? 25.060 -7.376 -6.549 1.00 85.81 284 ALA A O 1
ATOM 2113 N N . SER A 1 285 ? 23.926 -8.739 -7.941 1.00 84.00 285 SER A N 1
ATOM 2114 C CA . SER A 1 285 ? 24.300 -9.975 -7.273 1.00 84.00 285 SER A CA 1
ATOM 2115 C C . SER A 1 285 ? 25.712 -10.390 -7.673 1.00 84.00 285 SER A C 1
ATOM 2117 O O . SER A 1 285 ? 26.077 -10.344 -8.849 1.00 84.00 285 SER A O 1
ATOM 2119 N N . ALA A 1 286 ? 26.517 -10.834 -6.707 1.00 75.00 286 ALA A N 1
ATOM 2120 C CA . ALA A 1 286 ? 27.770 -11.512 -7.027 1.00 75.00 286 ALA A CA 1
ATOM 2121 C C . ALA A 1 286 ? 27.473 -12.851 -7.722 1.00 75.00 286 ALA A C 1
ATOM 2123 O O . ALA A 1 286 ? 26.445 -13.473 -7.449 1.00 75.00 286 ALA A O 1
ATOM 2124 N N . ALA A 1 287 ? 28.380 -13.309 -8.593 1.00 63.91 287 ALA A N 1
ATOM 2125 C CA . ALA A 1 287 ? 28.277 -14.626 -9.216 1.00 63.91 287 ALA A CA 1
ATOM 2126 C C . ALA A 1 287 ? 28.145 -15.706 -8.131 1.00 63.91 287 ALA A C 1
ATOM 2128 O O . ALA A 1 287 ? 29.101 -16.014 -7.421 1.00 63.91 287 ALA A O 1
ATOM 2129 N N . ARG A 1 288 ? 26.942 -16.259 -7.969 1.00 59.25 288 ARG A N 1
ATOM 2130 C CA . ARG A 1 288 ? 26.708 -17.397 -7.085 1.00 59.25 288 ARG A CA 1
ATOM 2131 C C . ARG A 1 288 ? 26.968 -18.652 -7.905 1.00 59.25 288 ARG A C 1
ATOM 2133 O O . ARG A 1 288 ? 26.417 -18.768 -8.996 1.00 59.25 288 ARG A O 1
ATOM 2140 N N . ALA A 1 289 ? 27.779 -19.575 -7.384 1.00 49.47 289 ALA A N 1
ATOM 2141 C CA . ALA A 1 289 ? 27.917 -20.902 -7.977 1.00 49.47 289 ALA A CA 1
ATOM 2142 C C . ALA A 1 289 ? 26.509 -21.483 -8.182 1.00 49.47 289 ALA A C 1
ATOM 2144 O O . ALA A 1 289 ? 25.729 -21.552 -7.223 1.00 49.47 289 ALA A O 1
ATOM 2145 N N . GLN A 1 290 ? 26.163 -21.790 -9.435 1.00 52.25 290 GLN A N 1
ATOM 2146 C CA . GLN A 1 290 ? 24.912 -22.456 -9.776 1.00 52.25 290 GLN A CA 1
ATOM 2147 C C . GLN A 1 290 ? 24.829 -23.738 -8.944 1.00 52.25 290 GLN A C 1
ATOM 2149 O O . GLN A 1 290 ? 25.701 -24.595 -9.031 1.00 52.25 290 GLN A O 1
ATOM 2154 N N . ARG A 1 291 ? 23.818 -23.835 -8.078 1.00 51.50 291 ARG A N 1
ATOM 2155 C CA . ARG A 1 291 ? 23.387 -25.131 -7.555 1.00 51.50 291 ARG A CA 1
ATOM 2156 C C . ARG A 1 291 ? 22.286 -25.594 -8.492 1.00 51.50 291 ARG A C 1
ATOM 2158 O O . ARG A 1 291 ? 21.350 -24.832 -8.723 1.00 51.50 291 ARG A O 1
ATOM 2165 N N . GLU A 1 292 ? 22.452 -26.781 -9.052 1.00 51.91 292 GLU A N 1
ATOM 2166 C CA . GLU A 1 292 ? 21.607 -27.344 -10.111 1.00 51.91 292 GLU A CA 1
ATOM 2167 C C . GLU A 1 292 ? 20.175 -27.685 -9.642 1.00 51.91 292 GLU A C 1
ATOM 2169 O O . GLU A 1 292 ? 19.308 -27.918 -10.475 1.00 51.91 292 GLU A O 1
ATOM 2174 N N . ASP A 1 293 ? 19.887 -27.617 -8.335 1.00 51.00 293 ASP A N 1
ATOM 2175 C CA . ASP A 1 293 ? 18.648 -28.149 -7.740 1.00 51.00 293 ASP A CA 1
ATOM 2176 C C . ASP A 1 293 ? 17.489 -27.144 -7.533 1.00 51.00 293 ASP A C 1
ATOM 2178 O O . ASP A 1 293 ? 16.471 -27.507 -6.945 1.00 51.00 293 ASP A O 1
ATOM 2182 N N . ASP A 1 294 ? 17.585 -25.883 -7.975 1.00 58.41 294 ASP A N 1
ATOM 2183 C CA . ASP A 1 294 ? 16.519 -24.885 -7.735 1.00 58.41 294 ASP A CA 1
ATOM 2184 C C . ASP A 1 294 ? 15.637 -24.648 -8.974 1.00 58.41 294 ASP A C 1
ATOM 2186 O O . ASP A 1 294 ? 15.811 -23.686 -9.723 1.00 58.41 294 ASP A O 1
ATOM 2190 N N . VAL A 1 295 ? 14.660 -25.538 -9.176 1.00 57.53 295 VAL A N 1
ATOM 2191 C CA . VAL A 1 295 ? 13.668 -25.498 -10.274 1.00 57.53 295 VAL A CA 1
ATOM 2192 C C . VAL A 1 295 ? 12.786 -24.234 -10.233 1.00 57.53 295 VAL A C 1
ATOM 2194 O O . VAL A 1 295 ? 12.188 -23.860 -11.238 1.00 57.53 295 VAL A O 1
ATOM 2197 N N . THR A 1 296 ? 12.721 -23.540 -9.091 1.00 57.91 296 THR A N 1
ATOM 2198 C CA . THR A 1 296 ? 11.931 -22.309 -8.901 1.00 57.91 296 THR A CA 1
ATOM 2199 C C . THR A 1 296 ? 12.729 -21.018 -9.069 1.00 57.91 296 THR A C 1
ATOM 2201 O O . THR A 1 296 ? 12.187 -19.925 -8.885 1.00 57.91 296 THR A O 1
ATOM 2204 N N . ARG A 1 297 ? 14.019 -21.107 -9.409 1.00 69.06 297 ARG A N 1
ATOM 2205 C CA . ARG A 1 297 ? 14.884 -19.931 -9.457 1.00 69.06 297 ARG A CA 1
ATOM 2206 C C . ARG A 1 297 ? 14.608 -19.073 -10.690 1.00 69.06 297 ARG A C 1
ATOM 2208 O O . ARG A 1 297 ? 14.960 -19.430 -11.808 1.00 69.06 297 ARG A O 1
ATOM 2215 N N . VAL A 1 298 ? 14.049 -17.894 -10.452 1.00 82.31 298 VAL A N 1
ATOM 2216 C CA . VAL A 1 298 ? 13.897 -16.830 -11.449 1.00 82.31 298 VAL A CA 1
ATOM 2217 C C . VAL A 1 298 ? 15.152 -15.956 -11.499 1.00 82.31 298 VAL A C 1
ATOM 2219 O O . VAL A 1 298 ? 15.725 -15.624 -10.455 1.00 82.31 298 VAL A O 1
ATOM 2222 N N . ALA A 1 299 ? 15.615 -15.591 -12.698 1.00 85.62 299 ALA A N 1
ATOM 2223 C CA . ALA A 1 299 ? 16.883 -14.891 -12.856 1.00 85.62 299 ALA A CA 1
ATOM 2224 C C . ALA A 1 299 ? 16.663 -13.379 -13.041 1.00 85.62 299 ALA A C 1
ATOM 2226 O O . ALA A 1 299 ? 15.894 -12.960 -13.908 1.00 85.62 299 ALA A O 1
ATOM 2227 N N . PRO A 1 300 ? 17.376 -12.507 -12.300 1.00 87.50 300 PRO A N 1
ATOM 2228 C CA . PRO A 1 300 ? 17.335 -11.067 -12.565 1.00 87.50 300 PRO A CA 1
ATOM 2229 C C . PRO A 1 300 ? 17.741 -10.701 -14.002 1.00 87.50 300 PRO A C 1
ATOM 2231 O O . PRO A 1 300 ? 17.296 -9.689 -14.540 1.00 87.50 300 PRO A O 1
ATOM 2234 N N . SER A 1 301 ? 18.569 -11.531 -14.644 1.00 88.56 301 SER A N 1
ATOM 2235 C CA . SER A 1 301 ? 18.994 -11.342 -16.031 1.00 88.56 301 SER A CA 1
ATOM 2236 C C . SER A 1 301 ? 17.844 -11.374 -17.038 1.00 88.56 301 SER A C 1
ATOM 2238 O O . SER A 1 301 ? 17.992 -10.802 -18.114 1.00 88.56 301 SER A O 1
ATOM 2240 N N . ASP A 1 302 ? 16.698 -11.965 -16.695 1.00 91.56 302 ASP A N 1
ATOM 2241 C CA . ASP A 1 302 ? 15.536 -12.068 -17.589 1.00 91.56 302 ASP A CA 1
ATOM 2242 C C . ASP A 1 302 ? 14.975 -10.687 -17.968 1.00 91.56 302 ASP A C 1
ATOM 2244 O O . ASP A 1 302 ? 14.412 -10.506 -19.044 1.00 91.56 302 ASP A O 1
ATOM 2248 N N . PHE A 1 303 ? 15.200 -9.674 -17.124 1.00 94.06 303 PHE A N 1
ATOM 2249 C CA . PHE A 1 303 ? 14.811 -8.290 -17.397 1.00 94.06 303 PHE A CA 1
ATOM 2250 C C . PHE A 1 303 ? 15.750 -7.577 -18.386 1.00 94.06 303 PHE A C 1
ATOM 2252 O O . PHE A 1 303 ? 15.347 -6.583 -18.994 1.00 94.06 303 PHE A O 1
ATOM 2259 N N . ILE A 1 304 ? 16.995 -8.047 -18.561 1.00 92.56 304 ILE A N 1
ATOM 2260 C CA . ILE A 1 304 ? 18.033 -7.354 -19.348 1.00 92.56 304 ILE A CA 1
ATOM 2261 C C . ILE A 1 304 ? 17.578 -7.057 -20.785 1.00 92.56 304 ILE A C 1
ATOM 2263 O O . ILE A 1 304 ? 17.715 -5.900 -21.189 1.00 92.56 304 ILE A O 1
ATOM 2267 N N . PRO A 1 305 ? 17.021 -8.010 -21.562 1.00 91.75 305 PRO A N 1
ATOM 2268 C CA . PRO A 1 305 ? 16.643 -7.747 -22.950 1.00 91.75 305 PRO A CA 1
ATOM 2269 C C . PRO A 1 305 ? 15.639 -6.597 -23.080 1.00 91.75 305 PRO A C 1
ATOM 2271 O O . PRO A 1 305 ? 15.815 -5.710 -23.914 1.00 91.75 305 PRO A O 1
ATOM 2274 N N . ILE A 1 306 ? 14.625 -6.564 -22.210 1.00 91.88 306 ILE A N 1
ATOM 2275 C CA . ILE A 1 306 ? 13.573 -5.543 -22.252 1.00 91.88 306 ILE A CA 1
ATOM 2276 C C . ILE A 1 306 ? 14.116 -4.196 -21.757 1.00 91.88 306 ILE A C 1
ATOM 2278 O O . ILE A 1 306 ? 13.873 -3.165 -22.382 1.00 91.88 306 ILE A O 1
ATOM 2282 N N . VAL A 1 307 ? 14.924 -4.189 -20.688 1.00 93.00 307 VAL A N 1
ATOM 2283 C CA . VAL A 1 307 ? 15.565 -2.966 -20.174 1.00 93.00 307 VAL A CA 1
ATOM 2284 C C . VAL A 1 307 ? 16.512 -2.352 -21.211 1.00 93.00 307 VAL A C 1
ATOM 2286 O O . VAL A 1 307 ? 16.493 -1.133 -21.389 1.00 93.00 307 VAL A O 1
ATOM 2289 N N . ARG A 1 308 ? 17.299 -3.159 -21.941 1.00 90.12 308 ARG A N 1
ATOM 2290 C CA . ARG A 1 308 ? 18.141 -2.671 -23.052 1.00 90.12 308 ARG A CA 1
ATOM 2291 C C . ARG A 1 308 ? 17.291 -2.051 -24.160 1.00 90.12 308 ARG A C 1
ATOM 2293 O O . ARG A 1 308 ? 17.619 -0.969 -24.639 1.00 90.12 308 ARG A O 1
ATOM 2300 N N . ARG A 1 309 ? 16.150 -2.665 -24.489 1.00 87.50 309 ARG A N 1
ATOM 2301 C CA . ARG A 1 309 ? 15.177 -2.113 -25.444 1.00 87.50 309 ARG A CA 1
ATOM 2302 C C . ARG A 1 309 ? 14.671 -0.735 -25.009 1.00 87.50 309 ARG A C 1
ATOM 2304 O O . ARG A 1 309 ? 14.726 0.221 -25.778 1.00 87.50 309 ARG A O 1
ATOM 2311 N N . CYS A 1 310 ? 14.294 -0.581 -23.737 1.00 88.25 310 CYS A N 1
ATOM 2312 C CA . CYS A 1 310 ? 13.919 0.719 -23.171 1.00 88.25 310 CYS A CA 1
ATOM 2313 C C . CYS A 1 310 ? 15.074 1.739 -23.196 1.00 88.25 310 CYS A C 1
ATOM 2315 O O . CYS A 1 310 ? 14.838 2.931 -23.402 1.00 88.25 310 CYS A O 1
ATOM 2317 N N . ALA A 1 311 ? 16.319 1.289 -23.007 1.00 86.25 311 ALA A N 1
ATOM 2318 C CA . ALA A 1 311 ? 17.511 2.136 -23.062 1.00 86.25 311 ALA A CA 1
ATOM 2319 C C . ALA A 1 311 ? 17.820 2.670 -24.473 1.00 86.25 311 ALA A C 1
ATOM 2321 O O . ALA A 1 311 ? 18.440 3.725 -24.585 1.00 86.25 311 ALA A O 1
ATOM 2322 N N . ALA A 1 312 ? 17.332 2.009 -25.526 1.00 82.38 312 ALA A N 1
ATOM 2323 C CA . ALA A 1 312 ? 17.397 2.481 -26.912 1.00 82.38 312 ALA A CA 1
ATOM 2324 C C . ALA A 1 312 ? 16.201 3.374 -27.315 1.00 82.38 312 ALA A C 1
ATOM 2326 O O . ALA A 1 312 ? 16.182 3.952 -28.402 1.00 82.38 312 ALA A O 1
ATOM 2327 N N . GLY A 1 313 ? 15.194 3.521 -26.447 1.00 78.06 313 GLY A N 1
ATOM 2328 C CA . GLY A 1 313 ? 13.970 4.262 -26.747 1.00 78.06 313 GLY A CA 1
ATOM 2329 C C . GLY A 1 313 ? 14.177 5.766 -26.985 1.00 78.06 313 GLY A C 1
ATOM 2330 O O . GLY A 1 313 ? 15.115 6.397 -26.488 1.00 78.06 313 GLY A O 1
ATOM 2331 N N . ARG A 1 314 ? 13.237 6.396 -27.703 1.00 81.62 314 ARG A N 1
ATOM 2332 C CA . ARG A 1 314 ? 13.269 7.845 -28.004 1.00 81.62 314 ARG A CA 1
ATOM 2333 C C . ARG A 1 314 ? 13.231 8.761 -26.767 1.00 81.62 314 ARG A C 1
ATOM 2335 O O . ARG A 1 314 ? 13.964 9.756 -26.766 1.00 81.62 314 ARG A O 1
ATOM 2342 N N . PRO A 1 315 ? 12.433 8.494 -25.711 1.00 86.69 315 PRO A N 1
ATOM 2343 C CA . PRO A 1 315 ? 12.349 9.402 -24.568 1.00 86.69 315 PRO A CA 1
ATOM 2344 C C . PRO A 1 315 ? 13.607 9.338 -23.688 1.00 86.69 315 PRO A C 1
ATOM 2346 O O . PRO A 1 315 ? 13.909 8.306 -23.091 1.00 86.69 315 PRO A O 1
ATOM 2349 N N . TYR A 1 316 ? 14.314 10.465 -23.536 1.00 87.69 316 TYR A N 1
ATOM 2350 C CA . TYR A 1 316 ? 15.542 10.544 -22.726 1.00 87.69 316 TYR A CA 1
ATOM 2351 C C . TYR A 1 316 ? 15.348 10.050 -21.287 1.00 87.69 316 TYR A C 1
ATOM 2353 O O . TYR A 1 316 ? 16.173 9.305 -20.762 1.00 87.69 316 TYR A O 1
ATOM 2361 N N . ALA A 1 317 ? 14.237 10.424 -20.651 1.00 87.56 317 ALA A N 1
ATOM 2362 C CA . ALA A 1 317 ? 13.974 10.036 -19.272 1.00 87.56 317 ALA A CA 1
ATOM 2363 C C . ALA A 1 317 ? 13.787 8.512 -19.112 1.00 87.56 317 ALA A C 1
ATOM 2365 O O . ALA A 1 317 ? 14.183 7.975 -18.079 1.00 87.56 317 ALA A O 1
ATOM 2366 N N . VAL A 1 318 ? 13.241 7.815 -20.121 1.00 88.75 318 VAL A N 1
ATOM 2367 C CA . VAL A 1 318 ? 13.157 6.342 -20.124 1.00 88.75 318 VAL A CA 1
ATOM 2368 C C . VAL A 1 318 ? 14.554 5.755 -20.249 1.00 88.75 318 VAL A C 1
ATOM 2370 O O . VAL A 1 318 ? 14.913 4.907 -19.439 1.00 88.75 318 VAL A O 1
ATOM 2373 N N . ARG A 1 319 ? 15.379 6.265 -21.176 1.00 90.00 319 ARG A N 1
ATOM 2374 C CA . ARG A 1 319 ? 16.767 5.802 -21.328 1.00 90.00 319 ARG A CA 1
ATOM 2375 C C . ARG A 1 319 ? 17.566 5.935 -20.036 1.00 90.00 319 ARG A C 1
ATOM 2377 O O . ARG A 1 319 ? 18.207 4.986 -19.601 1.00 90.00 319 ARG A O 1
ATOM 2384 N N . ALA A 1 320 ? 17.479 7.093 -19.383 1.00 90.56 320 ALA A N 1
ATOM 2385 C CA . ALA A 1 320 ? 18.172 7.346 -18.124 1.00 90.56 320 ALA A CA 1
ATOM 2386 C C . ALA A 1 320 ? 17.689 6.421 -16.990 1.00 90.56 320 ALA A C 1
ATOM 2388 O O . ALA A 1 320 ? 18.490 5.983 -16.165 1.00 90.56 320 ALA A O 1
ATOM 2389 N N . ALA A 1 321 ? 16.387 6.118 -16.930 1.00 91.38 321 ALA A N 1
ATOM 2390 C CA . ALA A 1 321 ? 15.841 5.172 -15.959 1.00 91.38 321 ALA A CA 1
ATOM 2391 C C . ALA A 1 321 ? 16.277 3.729 -16.258 1.00 91.38 321 ALA A C 1
ATOM 2393 O O . ALA A 1 321 ? 16.714 3.031 -15.346 1.00 91.38 321 ALA A O 1
ATOM 2394 N N . ALA A 1 322 ? 16.228 3.317 -17.525 1.00 92.56 322 ALA A N 1
ATOM 2395 C CA . ALA A 1 322 ? 16.642 1.997 -17.983 1.00 92.56 322 ALA A CA 1
ATOM 2396 C C . ALA A 1 322 ? 18.135 1.745 -17.739 1.00 92.56 322 ALA A C 1
ATOM 2398 O O . ALA A 1 322 ? 18.498 0.700 -17.209 1.00 92.56 322 ALA A O 1
ATOM 2399 N N . ALA A 1 323 ? 18.996 2.730 -18.006 1.00 91.19 323 ALA A N 1
ATOM 2400 C CA . ALA A 1 323 ? 20.426 2.635 -17.721 1.00 91.19 323 ALA A CA 1
ATOM 2401 C C . ALA A 1 323 ? 20.707 2.374 -16.229 1.00 91.19 323 ALA A C 1
ATOM 2403 O O . ALA A 1 323 ? 21.513 1.510 -15.887 1.00 91.19 323 ALA A O 1
ATOM 2404 N N . ARG A 1 324 ? 19.999 3.067 -15.323 1.00 91.69 324 ARG A N 1
ATOM 2405 C CA . ARG A 1 324 ? 20.106 2.817 -13.874 1.00 91.69 324 ARG A CA 1
ATOM 2406 C C . ARG A 1 324 ? 19.540 1.456 -13.470 1.00 91.69 324 ARG A C 1
ATOM 2408 O O . ARG A 1 324 ? 20.094 0.816 -12.584 1.00 91.69 324 ARG A O 1
ATOM 2415 N N . ALA A 1 325 ? 18.448 1.025 -14.101 1.00 93.44 325 ALA A N 1
ATOM 2416 C CA . ALA A 1 325 ? 17.830 -0.276 -13.862 1.00 93.44 325 ALA A CA 1
ATOM 2417 C C . ALA A 1 325 ? 18.693 -1.446 -14.354 1.00 93.44 325 ALA A C 1
ATOM 2419 O O . ALA A 1 325 ? 18.614 -2.522 -13.778 1.00 93.44 325 ALA A O 1
ATOM 2420 N N . LEU A 1 326 ? 19.532 -1.242 -15.375 1.00 91.81 326 LEU A N 1
ATOM 2421 C CA . LEU A 1 326 ? 20.407 -2.276 -15.929 1.00 91.81 326 LEU A CA 1
ATOM 2422 C C . LEU A 1 326 ? 21.556 -2.645 -14.979 1.00 91.81 326 LEU A C 1
ATOM 2424 O O . LEU A 1 326 ? 21.896 -3.818 -14.850 1.00 91.81 326 LEU A O 1
ATOM 2428 N N . ALA A 1 327 ? 22.128 -1.659 -14.282 1.00 89.06 327 ALA A N 1
ATOM 2429 C CA . ALA A 1 327 ? 23.284 -1.849 -13.403 1.00 89.06 327 ALA A CA 1
ATOM 2430 C C . ALA A 1 327 ? 23.127 -2.983 -12.361 1.00 89.06 327 ALA A C 1
ATOM 2432 O O . ALA A 1 327 ? 24.049 -3.787 -12.237 1.00 89.06 327 ALA A O 1
ATOM 2433 N N . PRO A 1 328 ? 22.005 -3.111 -11.624 1.00 89.25 328 PRO A N 1
ATOM 2434 C CA . PRO A 1 328 ? 21.823 -4.201 -10.665 1.00 89.25 328 PRO A CA 1
ATOM 2435 C C . PRO A 1 328 ? 21.425 -5.553 -11.270 1.00 89.25 328 PRO A C 1
ATOM 2437 O O . PRO A 1 328 ? 21.409 -6.545 -10.547 1.00 89.25 328 PRO A O 1
ATOM 2440 N N . LEU A 1 329 ? 21.099 -5.618 -12.561 1.00 90.00 329 LEU A N 1
ATOM 2441 C CA . LEU A 1 329 ? 20.743 -6.871 -13.240 1.00 90.00 329 LEU A CA 1
ATOM 2442 C C . LEU A 1 329 ? 21.970 -7.580 -13.819 1.00 90.00 329 LEU A C 1
ATOM 2444 O O . LEU A 1 329 ? 21.950 -8.789 -14.038 1.00 90.00 329 LEU A O 1
ATOM 2448 N N . VAL A 1 330 ? 23.039 -6.825 -14.071 1.00 86.69 330 VAL A N 1
ATOM 2449 C CA . VAL A 1 330 ? 24.277 -7.326 -14.665 1.00 86.69 330 VAL A CA 1
ATOM 2450 C C . VAL A 1 330 ? 25.215 -7.822 -13.571 1.00 86.69 330 VAL A C 1
ATOM 2452 O O . VAL A 1 330 ? 25.494 -7.130 -12.591 1.00 86.69 330 VAL A O 1
ATOM 2455 N N . ASN A 1 331 ? 25.748 -9.027 -13.761 1.00 84.38 331 ASN A N 1
ATOM 2456 C CA . ASN A 1 331 ? 26.785 -9.558 -12.889 1.00 84.38 331 ASN A CA 1
ATOM 2457 C C . ASN A 1 331 ? 28.031 -8.650 -12.939 1.00 84.38 331 ASN A C 1
ATOM 2459 O O . ASN A 1 331 ? 28.497 -8.353 -14.042 1.00 84.38 331 ASN A O 1
ATOM 2463 N N . PRO A 1 332 ? 28.634 -8.263 -11.798 1.00 83.75 332 PRO A N 1
ATOM 2464 C CA . PRO A 1 332 ? 29.830 -7.421 -11.792 1.00 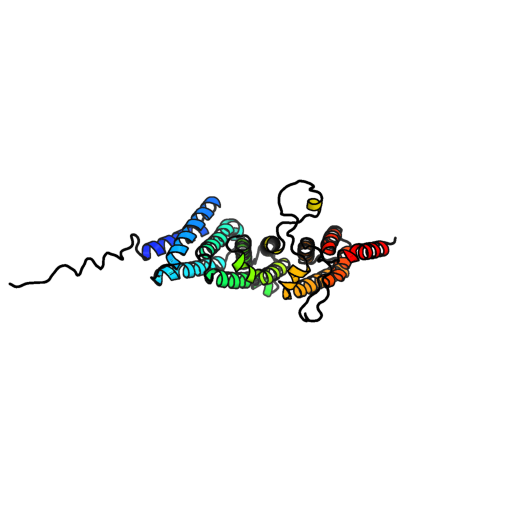83.75 332 PRO A CA 1
ATOM 2465 C C . PRO A 1 332 ? 30.984 -7.960 -12.652 1.00 83.75 332 PRO A C 1
ATOM 2467 O O . PRO A 1 332 ? 31.709 -7.173 -13.252 1.00 83.75 332 PRO A O 1
ATOM 2470 N N . GLY A 1 333 ? 31.130 -9.286 -12.766 1.00 84.12 333 GLY A N 1
ATOM 2471 C CA . GLY A 1 333 ? 32.142 -9.917 -13.621 1.00 84.12 333 GLY A CA 1
ATOM 2472 C C . GLY A 1 333 ? 31.866 -9.802 -15.126 1.00 84.12 333 GLY A C 1
ATOM 2473 O O . GLY A 1 333 ? 32.799 -9.870 -15.916 1.00 84.12 333 GLY A O 1
ATOM 2474 N N . ALA A 1 334 ? 30.611 -9.585 -15.526 1.00 84.56 334 ALA A N 1
ATOM 2475 C CA . ALA A 1 334 ? 30.196 -9.411 -16.921 1.00 84.56 334 ALA A CA 1
ATOM 2476 C C . ALA A 1 334 ? 30.045 -7.931 -17.324 1.00 84.56 334 ALA A C 1
ATOM 2478 O O . ALA A 1 334 ? 29.742 -7.631 -18.477 1.00 84.56 334 ALA A O 1
ATOM 2479 N N . ALA A 1 335 ? 30.250 -6.994 -16.391 1.00 85.44 335 ALA A N 1
ATOM 2480 C CA . ALA A 1 335 ? 29.984 -5.574 -16.609 1.00 85.44 335 ALA A CA 1
ATOM 2481 C C . ALA A 1 335 ? 30.787 -4.983 -17.780 1.00 85.44 335 ALA A C 1
ATOM 2483 O O . ALA A 1 335 ? 30.230 -4.241 -18.584 1.00 85.44 335 ALA A O 1
ATOM 2484 N N . ALA A 1 336 ? 32.073 -5.335 -17.907 1.00 87.00 336 ALA A N 1
ATOM 2485 C CA . ALA A 1 336 ? 32.922 -4.853 -18.998 1.00 87.00 336 ALA A CA 1
ATOM 2486 C C . ALA A 1 336 ? 32.411 -5.311 -20.374 1.00 87.00 336 ALA A C 1
ATOM 2488 O O . ALA A 1 336 ? 32.360 -4.508 -21.303 1.00 87.00 336 ALA A O 1
ATOM 2489 N N . THR A 1 337 ? 31.975 -6.570 -20.479 1.00 87.88 337 THR A N 1
ATOM 2490 C CA . THR A 1 337 ? 31.378 -7.126 -21.700 1.00 87.88 337 THR A CA 1
ATOM 2491 C C . THR A 1 337 ? 30.097 -6.387 -22.062 1.00 87.88 337 THR A C 1
ATOM 2493 O O . THR A 1 337 ? 29.984 -5.889 -23.173 1.00 87.88 337 THR A O 1
ATOM 2496 N N . VAL A 1 338 ? 29.180 -6.207 -21.103 1.00 85.94 338 VAL A N 1
ATOM 2497 C CA . VAL A 1 338 ? 27.907 -5.508 -21.348 1.00 85.94 338 VAL A CA 1
ATOM 2498 C C . VAL A 1 338 ? 28.124 -4.056 -21.779 1.00 85.94 338 VAL A C 1
ATOM 2500 O O . VAL A 1 338 ? 27.421 -3.565 -22.657 1.00 85.94 338 VAL A O 1
ATOM 2503 N N . VAL A 1 339 ? 29.098 -3.354 -21.194 1.00 86.19 339 VAL A N 1
ATOM 2504 C CA . VAL A 1 339 ? 29.460 -2.000 -21.644 1.00 86.19 339 VAL A CA 1
ATOM 2505 C C . VAL A 1 339 ? 30.017 -2.029 -23.069 1.00 86.19 339 VAL A C 1
ATOM 2507 O O . VAL A 1 339 ? 29.639 -1.181 -23.871 1.00 86.19 339 VAL A O 1
ATOM 2510 N N . GLY A 1 340 ? 30.872 -3.001 -23.399 1.00 86.81 340 GLY A N 1
ATOM 2511 C CA . GLY A 1 340 ? 31.376 -3.201 -24.760 1.00 86.81 340 GLY A CA 1
ATOM 2512 C C . GLY A 1 340 ? 30.257 -3.439 -25.778 1.00 86.81 340 GLY A C 1
ATOM 2513 O O . GLY A 1 340 ? 30.246 -2.796 -26.827 1.00 86.81 340 GLY A O 1
ATOM 2514 N N . ASP A 1 341 ? 29.282 -4.283 -25.439 1.00 86.88 341 ASP A N 1
ATOM 2515 C CA . ASP A 1 341 ? 28.114 -4.572 -26.279 1.00 86.88 341 ASP A CA 1
ATOM 2516 C C . ASP A 1 341 ? 27.226 -3.333 -26.469 1.00 86.88 341 ASP A C 1
ATOM 2518 O O . ASP A 1 341 ? 26.754 -3.059 -27.566 1.00 86.88 341 ASP A O 1
ATOM 2522 N N . LEU A 1 342 ? 27.015 -2.539 -25.416 1.00 84.38 342 LEU A N 1
ATOM 2523 C CA . LEU A 1 342 ? 26.257 -1.288 -25.519 1.00 84.38 342 LEU A CA 1
ATOM 2524 C C . LEU A 1 342 ? 26.982 -0.242 -26.376 1.00 84.38 342 LEU A C 1
ATOM 2526 O O . LEU A 1 342 ? 26.338 0.497 -27.112 1.00 84.38 342 LEU A O 1
ATOM 2530 N N . LEU A 1 343 ? 28.312 -0.158 -26.281 1.00 84.50 343 LEU A N 1
ATOM 2531 C CA . LEU A 1 343 ? 29.113 0.768 -27.087 1.00 84.50 343 LEU A CA 1
ATOM 2532 C C . LEU A 1 343 ? 29.154 0.369 -28.565 1.00 84.50 343 LEU A C 1
ATOM 2534 O O . LEU A 1 343 ? 29.187 1.251 -29.419 1.00 84.50 343 LEU A O 1
ATOM 2538 N N . SER A 1 344 ? 29.135 -0.927 -28.881 1.00 85.44 344 SER A N 1
ATOM 2539 C CA . SER A 1 344 ? 29.084 -1.392 -30.272 1.00 85.44 344 SER A CA 1
ATOM 2540 C C . SER A 1 344 ? 27.710 -1.157 -30.910 1.00 85.44 344 SER A C 1
ATOM 2542 O O . SER A 1 344 ? 27.637 -0.803 -32.084 1.00 85.44 344 SER A O 1
ATOM 2544 N N . GLU A 1 345 ? 26.634 -1.248 -30.124 1.00 79.38 345 GLU A N 1
ATOM 2545 C CA . GLU A 1 345 ? 25.266 -0.887 -30.530 1.00 79.38 345 GLU A CA 1
ATOM 2546 C C . GLU A 1 345 ? 25.074 0.626 -30.756 1.00 79.38 345 GLU A C 1
ATOM 2548 O O . GLU A 1 345 ? 24.095 1.032 -31.378 1.00 79.38 345 GLU A O 1
ATOM 2553 N N . LEU A 1 346 ? 26.002 1.462 -30.274 1.00 74.12 346 LEU A N 1
ATOM 2554 C CA . LEU A 1 346 ? 25.998 2.922 -30.445 1.00 74.12 346 LEU A CA 1
ATOM 2555 C C . LEU A 1 346 ? 26.716 3.407 -31.724 1.00 74.12 346 LEU A C 1
ATOM 2557 O O . LEU A 1 346 ? 26.821 4.617 -31.923 1.00 74.12 346 LEU A O 1
ATOM 2561 N N . ALA A 1 347 ? 27.244 2.514 -32.569 1.00 60.81 347 ALA A N 1
ATOM 2562 C CA . ALA A 1 347 ? 28.004 2.891 -33.766 1.00 60.81 347 ALA A CA 1
ATOM 2563 C C . ALA A 1 347 ? 27.114 3.509 -34.877 1.00 60.81 347 ALA A C 1
ATOM 2565 O O . ALA A 1 347 ? 25.973 3.086 -35.051 1.00 60.81 347 ALA A O 1
ATOM 2566 N N . PRO A 1 348 ? 27.681 4.428 -35.683 1.00 54.34 348 PRO A N 1
ATOM 2567 C CA . PRO A 1 348 ? 27.433 5.878 -35.682 1.00 54.34 348 PRO A CA 1
ATOM 2568 C C . PRO A 1 348 ? 26.088 6.352 -36.248 1.00 54.34 348 PRO A C 1
ATOM 2570 O O . PRO A 1 348 ? 25.532 5.684 -37.148 1.00 54.34 348 PRO A O 1
#

Secondary structure (DSSP, 8-state):
------STTSTTTGGG--SS-HHHHHHHHHHHHHHHHH---HHHHHHHHHHHHHHHHHHHT-S-HHHHTHHHHHHHHHHHHHH-TT--HHHHHHHTTHHHHHHHHHHHHSPTTS--HHHHHHHHHHHHHHH--HHHHHTT----SSSTT--HHHHHHHHHHHHHHH-STTHHHHGGGHHHHHHHHHHGGG-SSHHHHHHHHHHHHHHHHHHH-S---GGGGG----S---TT-PPBHHHHHHHSHHHHHHHHHHHHHHHHHHHHH----TTHHHHHHHHTTSBPPP-PPPPTT-TT---GGGGHHHHHHHHTSS-HHHHHHHHHHHTTTS-GGGHHHHHHHHHHTT--

pLDDT: mean 83.72, std 17.09, range [30.45, 98.69]